Protein AF-A0A7W0JJ28-F1 (afdb_monomer)

Foldseek 3Di:
DDDPPPPPAKEWEWEEDQFWIKIWIDAPNDIDIDIDGADLVAR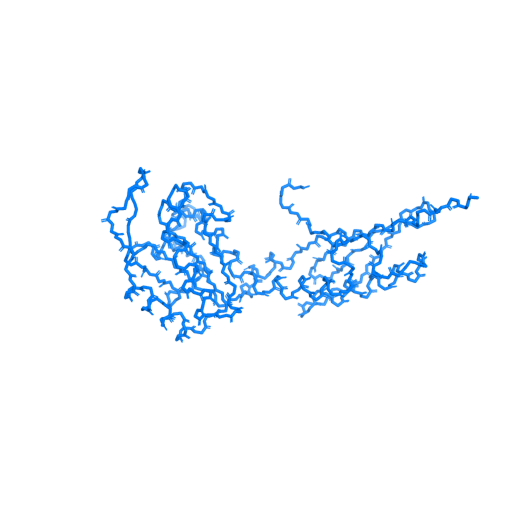LVRVLVVLVVVCVRHVHASQRHQYEYEYCNLVVCVVVLVFWQEAEEEAPPCLCLQVPPPPDFPDPPPPPGDDDDGSHDSLRGHHAHWDADLQRHTPTDRDPVSLVVVLVSCVVSVTQAYFYAYAQCLPHVPVLVVSVVSNCVSPPNHYYQYQNVQPSDNDRSVSSSRSSSCRGHVVVVVVNVVSNCVSYPVVRYHYDDPVD

Solvent-accessible surface area (backbone atoms only — not comparable to full-atom values): 13731 Å² total; per-residue (Å²): 137,82,77,81,74,73,74,79,68,44,48,34,43,35,40,35,52,84,62,40,30,41,39,38,34,65,55,95,94,36,82,46,75,54,74,42,66,36,34,87,93,46,60,46,56,40,51,53,54,50,43,48,52,51,18,67,80,65,74,45,58,48,49,61,35,33,37,41,35,43,70,42,63,65,60,50,25,59,76,69,69,63,56,44,60,25,28,39,35,18,28,52,94,44,51,54,42,72,71,57,56,86,73,79,61,97,50,88,85,49,90,82,68,74,79,80,79,57,95,53,53,77,95,34,43,37,54,40,75,42,38,50,38,94,88,44,49,75,77,36,72,70,51,69,68,56,51,53,51,50,49,51,50,47,59,76,62,67,48,51,14,32,14,40,38,52,64,50,23,52,77,40,43,64,62,62,55,50,52,49,52,54,42,51,72,76,40,74,89,47,50,77,24,50,24,55,80,75,45,56,52,90,56,59,54,66,29,40,51,54,25,43,53,46,15,21,40,42,61,61,52,50,54,46,51,49,59,45,43,72,65,30,38,74,90,27,66,44,71,71,56,97,89,112

Radius of gyration: 22.31 Å; Cα contacts (8 Å, |Δi|>4): 418; chains: 1; bounding box: 80×33×56 Å

Secondary structure (DSSP, 8-state):
--------PPEEEEEE-SSEEEEEEEETTEEEEEEEE--TT-HHHHHHHHHHHHHHHHS--GGG-EEEEEESHHHHHHHTT----EEEEEETT-TTHHHHTT---SSSS-TTPPPPPPSS-GGGEEEES-EE-TTS-EEE---HHHHHHHHHHHHHTT-SEEEEE-TTTTT--HHHHHHHHHHHHHSTT--EEEHHHH---S-HHHHHHHHHHHHHHHHHHHHHHHHHHHHS-TTSEEE--TT-

Mean predicted aligned error: 5.96 Å

pLDDT: mean 91.26, std 10.92, range [33.5, 98.81]

Nearest PDB structures (foldseek):
  5l9w-assembly2_B  TM=8.839E-01  e=1.350E-21  Aromatoleum aromaticum EbN1
  6yra-assembly1_A  TM=8.794E-01  e=7.961E-19  Pseudomonas jessenii
  5svc-assembly1_E  TM=8.667E-01  e=9.612E-18  Xanthobacter autotrophicus Py2
  5m45-assembly2_K  TM=8.358E-01  e=9.045E-18  Xanthobacter autotrophicus Py2
  5svb-assembly1_B  TM=7.431E-01  e=1.797E-14  Xanthobacter autotrophicus Py2

Sequence (244 aa):
MKSEQKQARVRVGVDTGGTFTDFVFHAGGRARLFKLASTPADASIAIIEGLRRVAVETGVRVHDLEVVHGTTVGTNALLQRRGARAALVTTRGFEDVLVIGRQARGSLYDLNWTRPAPLVADDLRFGVRERVAADGSVVEELDEEELLALVSKLKRARVESVAVSLLFSFAAPGHERRIERAIAAALPGVPLSVSHKILPEYREYERTSTVAVNAYLQPLMGAYLRRLGASVKGKSLRVMQSSG

Structure (mmCIF, N/CA/C/O backbone):
data_AF-A0A7W0JJ28-F1
#
_entry.id   AF-A0A7W0JJ28-F1
#
loop_
_atom_site.group_PDB
_atom_site.id
_atom_site.type_symbol
_atom_site.label_atom_id
_atom_site.label_alt_id
_atom_site.label_comp_id
_atom_site.label_asym_id
_atom_site.label_entity_id
_atom_site.label_seq_id
_atom_site.pdbx_PDB_ins_code
_atom_site.Cartn_x
_atom_site.Cartn_y
_atom_site.Cartn_z
_atom_site.occupancy
_atom_site.B_iso_or_equiv
_atom_site.auth_seq_id
_atom_site.auth_comp_id
_atom_site.auth_asym_id
_atom_site.auth_atom_id
_atom_site.pdbx_PDB_model_num
ATOM 1 N N . MET A 1 1 ? 52.506 1.859 -13.711 1.00 36.50 1 MET A N 1
ATOM 2 C CA . MET A 1 1 ? 51.188 2.213 -13.141 1.00 36.50 1 MET A CA 1
ATOM 3 C C . MET A 1 1 ? 50.163 2.226 -14.266 1.00 36.50 1 MET A C 1
ATOM 5 O O . MET A 1 1 ? 50.116 3.188 -15.020 1.00 36.50 1 MET A O 1
ATOM 9 N N . LYS A 1 2 ? 49.431 1.122 -14.462 1.00 33.50 2 LYS A N 1
ATOM 10 C CA . LYS A 1 2 ? 48.333 1.058 -15.436 1.00 33.50 2 LYS A CA 1
ATOM 11 C C . LYS A 1 2 ? 47.123 1.735 -14.801 1.00 33.50 2 LYS A C 1
ATOM 13 O O . LYS A 1 2 ? 46.696 1.322 -13.729 1.00 33.50 2 LYS A O 1
ATOM 18 N N . SER A 1 3 ? 46.632 2.792 -15.433 1.00 38.19 3 SER A N 1
ATOM 19 C CA . SER A 1 3 ? 45.359 3.411 -15.096 1.00 38.19 3 SER A CA 1
ATOM 20 C C . SER A 1 3 ? 44.258 2.360 -15.229 1.00 38.19 3 SER A C 1
ATOM 22 O O . SER A 1 3 ? 44.049 1.792 -16.301 1.00 38.19 3 SER A O 1
ATOM 24 N N . GLU A 1 4 ? 43.560 2.072 -14.134 1.00 39.28 4 GLU A N 1
ATOM 25 C CA . GLU A 1 4 ? 42.272 1.394 -14.201 1.00 39.28 4 GLU A CA 1
ATOM 26 C C . GLU A 1 4 ? 41.324 2.307 -14.985 1.00 39.28 4 GLU A C 1
ATOM 28 O O . GLU A 1 4 ? 40.769 3.272 -14.457 1.00 39.28 4 GLU A O 1
ATOM 33 N N . GLN A 1 5 ? 41.169 2.041 -16.283 1.00 40.22 5 GLN A N 1
ATOM 34 C CA . GLN A 1 5 ? 40.053 2.573 -17.049 1.00 40.22 5 GLN A CA 1
ATOM 35 C C . GLN A 1 5 ? 38.779 2.060 -16.382 1.00 40.22 5 GLN A C 1
ATOM 37 O O . GLN A 1 5 ? 38.386 0.906 -16.544 1.00 40.22 5 GLN A O 1
ATOM 42 N N . LYS A 1 6 ? 38.155 2.928 -15.585 1.00 45.06 6 LYS A N 1
ATOM 43 C CA . LYS A 1 6 ? 36.820 2.737 -15.028 1.00 45.06 6 LYS A CA 1
ATOM 44 C C . LYS A 1 6 ? 35.904 2.409 -16.210 1.00 45.06 6 LYS A C 1
ATOM 46 O O . LYS A 1 6 ? 35.606 3.304 -16.998 1.00 45.06 6 LYS A O 1
ATOM 51 N N . GLN A 1 7 ? 35.536 1.134 -16.388 1.00 52.72 7 GLN A N 1
ATOM 52 C CA . GLN A 1 7 ? 34.611 0.715 -17.444 1.00 52.72 7 GLN A CA 1
ATOM 53 C C . GLN A 1 7 ? 33.412 1.663 -17.416 1.00 52.72 7 GLN A C 1
ATOM 55 O O . GLN A 1 7 ? 32.774 1.828 -16.371 1.00 52.72 7 GLN A O 1
ATOM 60 N N . ALA A 1 8 ? 33.165 2.350 -18.532 1.00 58.00 8 ALA A N 1
ATOM 61 C CA . ALA A 1 8 ? 32.062 3.286 -18.637 1.00 58.00 8 ALA A CA 1
ATOM 62 C C . ALA A 1 8 ? 30.768 2.513 -18.365 1.00 58.00 8 ALA A C 1
ATOM 64 O O . ALA A 1 8 ? 30.398 1.612 -19.117 1.00 58.00 8 ALA A O 1
ATOM 65 N N . ARG A 1 9 ? 30.110 2.819 -17.245 1.00 74.00 9 ARG A N 1
ATOM 66 C CA . ARG A 1 9 ? 28.842 2.186 -16.891 1.00 74.00 9 ARG A CA 1
ATOM 67 C C . ARG A 1 9 ? 27.796 2.581 -17.924 1.00 74.00 9 ARG A C 1
ATOM 69 O O . ARG A 1 9 ? 27.490 3.763 -18.075 1.00 74.00 9 ARG A O 1
ATOM 76 N N . VAL A 1 10 ? 27.246 1.593 -18.619 1.00 88.00 10 VAL A N 1
ATOM 77 C CA . VAL A 1 10 ? 26.141 1.805 -19.554 1.00 88.00 10 VAL A CA 1
ATOM 78 C C . VAL A 1 10 ? 24.874 2.043 -18.744 1.00 88.00 10 VAL A C 1
ATOM 80 O O . VAL A 1 10 ? 24.487 1.214 -17.918 1.00 88.00 10 VAL A O 1
ATOM 83 N N . ARG A 1 11 ? 24.236 3.193 -18.977 1.00 91.56 11 ARG A N 1
ATOM 84 C CA . ARG A 1 11 ? 22.936 3.531 -18.399 1.00 91.56 11 ARG A CA 1
ATOM 85 C C . ARG A 1 11 ? 21.822 3.210 -19.387 1.00 91.56 11 ARG A C 1
ATOM 87 O O . ARG A 1 11 ? 21.915 3.571 -20.558 1.00 91.56 11 ARG A O 1
ATOM 94 N N . VAL A 1 12 ? 20.773 2.574 -18.881 1.00 94.75 12 VAL A N 1
ATOM 95 C CA . VAL A 1 12 ? 19.590 2.154 -19.626 1.00 94.75 12 VAL A CA 1
ATOM 96 C C . VAL A 1 12 ? 18.355 2.746 -18.956 1.00 94.75 12 VAL A C 1
ATOM 98 O O . VAL A 1 12 ? 18.103 2.490 -17.779 1.00 94.75 12 VAL A O 1
ATOM 101 N N . GLY A 1 13 ? 17.600 3.553 -19.692 1.00 95.56 13 GLY A N 1
ATOM 102 C CA . GLY A 1 13 ? 16.235 3.925 -19.346 1.00 95.56 13 GLY A CA 1
ATOM 103 C C . GLY A 1 13 ? 15.275 2.842 -19.830 1.00 95.56 13 GLY A C 1
ATOM 104 O O . GLY A 1 13 ? 15.395 2.388 -20.967 1.00 95.56 13 GLY A O 1
ATOM 105 N N . VAL A 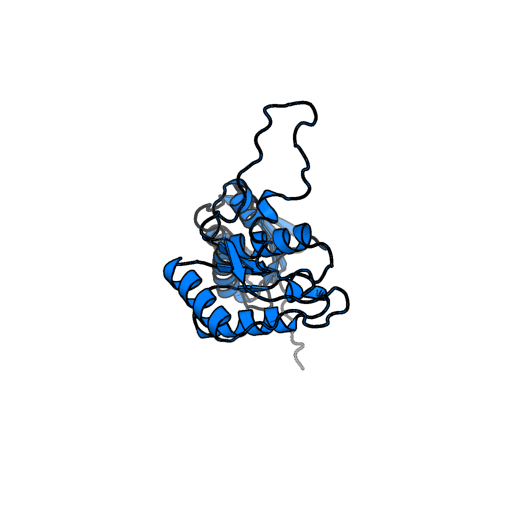1 14 ? 14.355 2.420 -18.969 1.00 95.44 14 VAL A N 1
ATOM 106 C CA . VAL A 1 14 ? 13.345 1.403 -19.271 1.00 95.44 14 VAL A CA 1
ATOM 107 C C . VAL A 1 14 ? 11.982 1.932 -18.864 1.00 95.44 14 VAL A C 1
ATOM 109 O O . VAL A 1 14 ? 11.779 2.194 -17.681 1.00 95.44 14 VAL A O 1
ATOM 112 N N . ASP A 1 15 ? 11.043 2.025 -19.797 1.00 94.88 15 ASP A N 1
ATOM 113 C CA . ASP A 1 15 ? 9.647 2.344 -19.494 1.00 94.88 15 ASP A CA 1
ATOM 114 C C . ASP A 1 15 ? 8.752 1.152 -19.827 1.00 94.88 15 ASP A C 1
ATOM 116 O O . ASP A 1 15 ? 8.844 0.572 -20.906 1.00 94.88 15 ASP A O 1
ATOM 120 N N . THR A 1 16 ? 7.927 0.722 -18.875 1.00 91.50 16 THR A N 1
ATOM 121 C CA . THR A 1 16 ? 7.015 -0.411 -19.067 1.00 91.50 16 THR A CA 1
ATOM 122 C C . THR A 1 16 ? 5.568 0.051 -19.121 1.00 91.50 16 THR A C 1
ATOM 124 O O . THR A 1 16 ? 4.958 0.395 -18.100 1.00 91.50 16 THR A O 1
ATOM 127 N N . GLY A 1 17 ? 5.016 0.004 -20.333 1.00 86.38 17 GLY A N 1
ATOM 128 C CA . GLY A 1 17 ? 3.602 0.194 -20.620 1.00 86.38 17 GLY A CA 1
ATOM 129 C C . GLY A 1 17 ? 2.789 -1.100 -20.520 1.00 86.38 17 GLY A C 1
ATOM 130 O O . GLY A 1 17 ? 3.279 -2.152 -20.110 1.00 86.38 17 GLY A O 1
ATOM 131 N N . GLY A 1 18 ? 1.517 -1.021 -20.923 1.00 82.56 18 GLY A N 1
ATOM 132 C CA . GLY A 1 18 ? 0.649 -2.198 -21.057 1.00 82.56 18 GLY A CA 1
ATOM 133 C C . GLY A 1 18 ? 0.905 -3.019 -22.328 1.00 82.56 18 GLY A C 1
ATOM 134 O O . GLY A 1 18 ? 0.679 -4.226 -22.326 1.00 82.56 18 GLY A O 1
ATOM 135 N N . THR A 1 19 ? 1.387 -2.375 -23.396 1.00 86.88 19 THR A N 1
ATOM 136 C CA . THR A 1 19 ? 1.573 -2.999 -24.720 1.00 86.88 19 THR A CA 1
ATOM 137 C C . THR A 1 19 ? 3.044 -3.225 -25.055 1.00 86.88 19 THR A C 1
ATOM 139 O O . THR A 1 19 ? 3.409 -4.298 -25.531 1.00 86.88 19 THR A O 1
ATOM 142 N N . PHE A 1 20 ? 3.887 -2.219 -24.813 1.00 93.44 20 PHE A N 1
ATOM 143 C CA . PHE A 1 20 ? 5.314 -2.261 -25.113 1.00 93.44 20 PHE A CA 1
ATOM 144 C C . PHE A 1 20 ? 6.151 -1.829 -23.912 1.00 93.44 20 PHE A C 1
ATOM 146 O O . PHE A 1 20 ? 5.731 -1.012 -23.089 1.00 93.44 20 PHE A O 1
ATOM 153 N N . THR A 1 21 ? 7.352 -2.393 -23.850 1.00 94.94 21 THR A N 1
ATOM 154 C CA . THR A 1 21 ? 8.430 -1.960 -22.974 1.00 94.94 21 THR A CA 1
ATOM 155 C C . THR A 1 21 ? 9.478 -1.256 -23.827 1.00 94.94 21 THR A C 1
ATOM 157 O O . THR A 1 21 ? 10.048 -1.850 -24.748 1.00 94.94 21 THR A O 1
ATOM 160 N N . ASP A 1 22 ? 9.703 0.016 -23.531 1.00 96.25 22 ASP A N 1
ATOM 161 C CA . ASP A 1 22 ? 10.613 0.907 -24.235 1.00 96.25 22 ASP A CA 1
ATOM 162 C C . ASP A 1 22 ? 11.986 0.918 -23.559 1.00 96.25 22 ASP A C 1
ATOM 164 O O . ASP A 1 22 ? 12.089 0.994 -22.333 1.00 96.25 22 ASP A O 1
ATOM 168 N N . PHE A 1 23 ? 13.051 0.880 -24.361 1.00 97.38 23 PHE A N 1
ATOM 169 C CA . PHE A 1 23 ? 14.433 0.936 -23.889 1.00 97.38 23 PHE A CA 1
ATOM 170 C C . PHE A 1 23 ? 15.177 2.074 -24.568 1.00 97.38 23 PHE A C 1
ATOM 172 O O . PHE A 1 23 ? 15.104 2.234 -25.788 1.00 97.38 23 PHE A O 1
ATOM 179 N N . VAL A 1 24 ? 15.961 2.813 -23.786 1.00 96.62 24 VAL A N 1
ATOM 180 C CA . VAL A 1 24 ? 16.886 3.836 -24.277 1.00 96.62 24 VAL A CA 1
ATOM 181 C C . VAL A 1 24 ? 18.238 3.694 -23.589 1.00 96.62 24 VAL A C 1
ATOM 183 O O . VAL A 1 24 ? 18.314 3.562 -22.372 1.00 96.62 24 VAL A O 1
ATOM 186 N N . PHE A 1 25 ? 19.328 3.708 -24.347 1.00 95.00 25 PHE A N 1
ATOM 187 C CA . PHE A 1 25 ? 20.685 3.611 -23.800 1.00 95.00 25 PHE A CA 1
ATOM 188 C C . PHE A 1 25 ? 21.696 4.289 -24.722 1.00 95.00 25 PHE A C 1
ATOM 190 O O . PHE A 1 25 ? 21.396 4.600 -25.872 1.00 95.00 25 PHE A O 1
ATOM 197 N N . HIS A 1 26 ? 22.901 4.543 -24.217 1.00 90.12 26 HIS A N 1
ATOM 198 C CA . HIS A 1 26 ? 23.983 5.132 -25.005 1.00 90.12 26 HIS A CA 1
ATOM 199 C C . HIS A 1 26 ? 25.002 4.060 -25.401 1.00 90.12 26 HIS A C 1
ATOM 201 O O . HIS A 1 26 ? 25.522 3.350 -24.542 1.00 90.12 26 HIS A O 1
ATOM 207 N N . ALA A 1 27 ? 25.321 3.980 -26.693 1.00 85.38 27 ALA A N 1
ATOM 208 C CA . ALA A 1 27 ? 26.350 3.095 -27.236 1.00 85.38 27 ALA A CA 1
ATOM 209 C C . ALA A 1 27 ? 27.033 3.745 -28.447 1.00 85.38 27 ALA A C 1
ATOM 211 O O . ALA A 1 27 ? 26.371 4.344 -29.296 1.00 85.38 27 ALA A O 1
ATOM 212 N N . GLY A 1 28 ? 28.366 3.654 -28.529 1.00 77.50 28 GLY A N 1
ATOM 213 C CA . GLY A 1 28 ? 29.135 4.231 -29.642 1.00 77.50 28 GLY A CA 1
ATOM 214 C C . GLY A 1 28 ? 28.950 5.748 -29.809 1.00 77.50 28 GLY A C 1
ATOM 215 O O . GLY A 1 28 ? 28.893 6.240 -30.933 1.00 77.50 28 GLY A O 1
ATOM 216 N N . GLY A 1 29 ? 28.777 6.479 -28.701 1.00 82.69 29 GLY A N 1
ATOM 217 C CA . GLY A 1 29 ? 28.579 7.934 -28.702 1.00 82.69 29 GLY A CA 1
ATOM 218 C C . GLY A 1 29 ? 27.188 8.410 -29.139 1.00 82.69 29 GLY A C 1
ATOM 219 O O . GLY A 1 29 ? 27.002 9.605 -29.340 1.00 82.69 29 GLY A O 1
ATOM 220 N N . ARG A 1 30 ? 26.207 7.509 -29.300 1.00 89.06 30 ARG A N 1
ATOM 221 C CA . ARG A 1 30 ? 24.841 7.845 -29.737 1.00 89.06 30 ARG A CA 1
ATOM 222 C C . ARG A 1 30 ? 23.797 7.194 -28.836 1.00 89.06 30 ARG A C 1
ATOM 224 O O . ARG A 1 30 ? 24.044 6.129 -28.269 1.00 89.06 30 ARG A O 1
ATOM 231 N N . ALA A 1 31 ? 22.621 7.811 -28.747 1.00 92.56 31 ALA A N 1
ATOM 232 C CA . ALA A 1 31 ? 21.456 7.172 -28.153 1.00 92.56 31 ALA A CA 1
ATOM 233 C C . ALA A 1 31 ? 20.922 6.075 -29.089 1.00 92.56 31 ALA A C 1
ATOM 235 O O . ALA A 1 31 ? 20.859 6.242 -30.311 1.00 92.56 31 ALA A O 1
ATOM 236 N N . ARG A 1 32 ? 20.548 4.943 -28.505 1.00 94.69 32 ARG A N 1
ATOM 237 C CA . ARG A 1 32 ? 19.885 3.813 -29.152 1.00 94.69 32 ARG A CA 1
ATOM 238 C C . ARG A 1 32 ? 18.543 3.599 -28.472 1.00 94.69 32 ARG A C 1
ATOM 240 O O . ARG A 1 32 ? 18.439 3.767 -27.258 1.00 94.69 32 ARG A O 1
ATOM 247 N N . LEU A 1 33 ? 17.544 3.228 -29.265 1.00 96.06 33 LEU A N 1
ATOM 248 C CA . LEU A 1 33 ? 16.197 2.939 -28.794 1.00 96.06 33 LEU A CA 1
ATOM 249 C C . LEU A 1 33 ? 15.675 1.664 -29.444 1.00 96.06 33 LEU A C 1
ATOM 251 O O . LEU A 1 33 ? 15.944 1.408 -30.619 1.00 96.06 33 LEU A O 1
ATOM 255 N N . PHE A 1 34 ? 14.918 0.882 -28.688 1.00 97.06 34 PHE A N 1
ATOM 256 C CA . PHE A 1 34 ? 14.123 -0.220 -29.218 1.00 97.06 34 PHE A CA 1
ATOM 257 C C . PHE A 1 34 ? 12.947 -0.508 -28.286 1.00 97.06 34 PHE A C 1
ATOM 259 O O . PHE A 1 34 ? 12.904 -0.035 -27.150 1.00 97.06 34 PHE A O 1
ATOM 266 N N . LYS A 1 35 ? 11.995 -1.296 -28.786 1.00 97.00 35 LYS A N 1
ATOM 267 C CA . LYS A 1 35 ? 10.816 -1.729 -28.039 1.00 97.00 35 LYS A CA 1
ATOM 268 C C . LYS A 1 35 ? 10.722 -3.245 -28.050 1.00 97.00 35 LYS A C 1
ATOM 270 O O . LYS A 1 35 ? 11.072 -3.871 -29.050 1.00 97.00 35 LYS A O 1
ATOM 275 N N . LEU A 1 36 ? 10.220 -3.808 -26.961 1.00 96.50 36 LEU A N 1
ATOM 276 C CA . LEU A 1 36 ? 9.782 -5.200 -26.877 1.00 96.50 36 LEU A CA 1
ATOM 277 C C . LEU A 1 36 ? 8.300 -5.231 -26.512 1.00 96.50 36 LEU A C 1
ATOM 279 O O . LEU A 1 36 ? 7.802 -4.302 -25.876 1.00 96.50 36 LEU A O 1
ATOM 283 N N . ALA A 1 37 ? 7.587 -6.280 -26.913 1.00 95.12 37 ALA A N 1
ATOM 284 C CA . ALA A 1 37 ? 6.222 -6.489 -26.444 1.00 95.12 37 ALA A CA 1
ATOM 285 C C . ALA A 1 37 ? 6.230 -6.682 -24.919 1.00 95.12 37 ALA A C 1
ATOM 287 O O . ALA A 1 37 ? 7.052 -7.429 -24.384 1.00 95.12 37 ALA A O 1
ATOM 288 N N . SER A 1 38 ? 5.329 -6.003 -24.210 1.00 90.75 38 SER A N 1
ATOM 289 C CA . SER A 1 38 ? 5.184 -6.193 -22.769 1.00 90.75 38 SER A CA 1
ATOM 290 C C . SER A 1 38 ? 4.637 -7.583 -22.470 1.00 90.75 38 SER A C 1
ATOM 292 O O . SER A 1 38 ? 3.910 -8.177 -23.263 1.00 90.75 38 SER A O 1
ATOM 294 N N . THR A 1 39 ? 4.960 -8.101 -21.288 1.00 88.25 39 THR A N 1
ATOM 295 C CA . THR A 1 39 ? 4.438 -9.380 -20.802 1.00 88.25 39 THR A CA 1
ATOM 296 C C . THR A 1 39 ? 3.501 -9.112 -19.620 1.00 88.25 39 THR A C 1
ATOM 298 O O . THR A 1 39 ? 3.984 -8.979 -18.498 1.00 88.25 39 THR A O 1
ATOM 301 N N . PRO A 1 40 ? 2.170 -9.001 -19.821 1.00 80.69 40 PRO A N 1
ATOM 302 C CA . PRO A 1 40 ? 1.251 -8.546 -18.770 1.00 80.69 40 PRO A CA 1
ATOM 303 C C . PRO A 1 40 ? 1.241 -9.427 -17.516 1.00 80.69 40 PRO A C 1
ATOM 305 O O . PRO A 1 40 ? 1.030 -8.926 -16.416 1.00 80.69 40 PRO A O 1
ATOM 308 N N . ALA A 1 41 ? 1.485 -10.731 -17.679 1.00 80.00 41 ALA A N 1
ATOM 309 C CA . ALA A 1 41 ? 1.585 -11.673 -16.566 1.00 80.00 41 ALA A CA 1
ATOM 310 C C . ALA A 1 41 ? 2.828 -11.426 -15.693 1.00 80.00 41 ALA A C 1
ATOM 312 O O . ALA A 1 41 ? 2.785 -11.650 -14.485 1.00 80.00 41 ALA A O 1
ATOM 313 N N . ASP A 1 42 ? 3.927 -10.953 -16.289 1.00 84.06 42 ASP A N 1
ATOM 314 C CA . ASP A 1 42 ? 5.141 -10.586 -15.568 1.00 84.06 42 ASP A CA 1
ATOM 315 C C . ASP A 1 42 ? 5.998 -9.605 -16.374 1.00 84.06 42 ASP A C 1
ATOM 317 O O . ASP A 1 42 ? 6.803 -9.989 -17.224 1.00 84.06 42 ASP A O 1
ATOM 321 N N . ALA A 1 43 ? 5.866 -8.321 -16.043 1.00 85.88 43 ALA A N 1
ATOM 322 C CA . ALA A 1 43 ? 6.613 -7.242 -16.677 1.00 85.88 43 ALA A CA 1
ATOM 323 C C . ALA A 1 43 ? 8.140 -7.425 -16.616 1.00 85.88 43 ALA A C 1
ATOM 325 O O . ALA A 1 43 ? 8.852 -6.889 -17.464 1.00 85.88 43 ALA A O 1
ATOM 326 N N . SER A 1 44 ? 8.662 -8.189 -15.648 1.00 87.75 44 SER A N 1
ATOM 327 C CA . SER A 1 44 ? 10.108 -8.391 -15.525 1.00 87.75 44 SER A CA 1
ATOM 328 C C . SER A 1 44 ? 10.708 -9.159 -16.705 1.00 87.75 44 SER A C 1
ATOM 330 O O . SER A 1 44 ? 11.873 -8.937 -17.026 1.00 87.75 44 SER A O 1
ATOM 332 N N . ILE A 1 45 ? 9.922 -9.992 -17.398 1.00 90.12 45 ILE A N 1
ATOM 333 C CA . ILE A 1 45 ? 10.390 -10.824 -18.517 1.00 90.12 45 ILE A CA 1
ATOM 334 C C . ILE A 1 45 ? 10.897 -9.949 -19.667 1.00 90.12 45 ILE A C 1
ATOM 336 O O . ILE A 1 45 ? 12.071 -10.040 -20.031 1.00 90.12 45 ILE A O 1
ATOM 340 N N . ALA A 1 46 ? 10.048 -9.047 -20.172 1.00 92.56 46 ALA A N 1
ATOM 341 C CA . ALA A 1 46 ? 10.401 -8.137 -21.262 1.00 92.56 46 ALA A CA 1
ATOM 342 C C . ALA A 1 46 ? 11.597 -7.243 -20.892 1.00 92.56 46 ALA A C 1
ATOM 344 O O . ALA A 1 46 ? 12.473 -6.987 -21.717 1.00 92.56 46 ALA A O 1
ATOM 345 N N . ILE A 1 47 ? 11.678 -6.813 -19.628 1.00 93.00 47 ILE A N 1
ATOM 346 C CA . ILE A 1 47 ? 12.789 -5.995 -19.126 1.00 93.00 47 ILE A CA 1
ATOM 347 C C . ILE A 1 47 ? 14.101 -6.773 -19.153 1.00 93.00 47 ILE A C 1
ATOM 349 O O . ILE A 1 47 ? 15.091 -6.283 -19.692 1.00 93.00 47 ILE A O 1
ATOM 353 N N . ILE A 1 48 ? 14.123 -7.988 -18.606 1.00 92.38 48 ILE A N 1
ATOM 354 C CA . ILE A 1 48 ? 15.326 -8.825 -18.556 1.00 92.38 48 ILE A CA 1
ATOM 355 C C . ILE A 1 48 ? 15.802 -9.177 -19.970 1.00 92.38 48 ILE A C 1
ATOM 357 O O . ILE A 1 48 ? 17.004 -9.138 -20.239 1.00 92.38 48 ILE A O 1
ATOM 361 N N . GLU A 1 49 ? 14.880 -9.484 -20.883 1.00 94.19 49 GLU A N 1
ATOM 362 C CA . GLU A 1 49 ? 15.194 -9.726 -22.293 1.00 94.19 49 GLU A CA 1
ATOM 363 C C . GLU A 1 49 ? 15.839 -8.500 -22.952 1.00 94.19 49 GLU A C 1
ATOM 365 O O . GLU A 1 49 ? 16.915 -8.608 -23.548 1.00 94.19 49 GLU A O 1
ATOM 370 N N . GLY A 1 50 ? 15.252 -7.314 -22.775 1.00 94.62 50 GLY A N 1
ATOM 371 C CA . GLY A 1 50 ? 15.816 -6.079 -23.314 1.00 94.62 50 GLY A CA 1
ATOM 372 C C . GLY A 1 50 ? 17.181 -5.740 -22.716 1.00 94.62 50 GLY A C 1
ATOM 373 O O . GLY A 1 50 ? 18.095 -5.364 -23.447 1.00 94.62 50 GLY A O 1
ATOM 374 N N . LEU A 1 51 ? 17.384 -5.955 -21.414 1.00 94.12 51 LEU A N 1
ATOM 375 C CA . LEU A 1 51 ? 18.692 -5.759 -20.782 1.00 94.12 51 LEU A CA 1
ATOM 376 C C . LEU A 1 51 ? 19.755 -6.729 -21.321 1.00 94.12 51 LEU A C 1
ATOM 378 O O . LEU A 1 51 ? 20.901 -6.323 -21.517 1.00 94.12 51 LEU A O 1
ATOM 382 N N . ARG A 1 52 ? 19.396 -7.988 -21.612 1.00 94.38 52 ARG A N 1
ATOM 383 C CA . ARG A 1 52 ? 20.301 -8.946 -22.277 1.00 94.38 52 ARG A CA 1
ATOM 384 C C . ARG A 1 52 ? 20.683 -8.479 -23.676 1.00 94.38 52 ARG A C 1
ATOM 386 O O . ARG A 1 52 ? 21.853 -8.561 -24.038 1.00 94.38 52 ARG A O 1
ATOM 393 N N . ARG A 1 53 ? 19.730 -7.939 -24.437 1.00 94.81 53 ARG A N 1
ATOM 394 C CA . ARG A 1 53 ? 20.010 -7.345 -25.748 1.00 94.81 53 ARG A CA 1
ATOM 395 C C . ARG A 1 53 ? 20.984 -6.169 -25.641 1.00 94.81 53 ARG A C 1
ATOM 397 O O . ARG A 1 53 ? 21.976 -6.145 -26.362 1.00 94.81 53 ARG A O 1
ATOM 404 N N . VAL A 1 54 ? 20.764 -5.245 -24.701 1.00 93.81 54 VAL A N 1
ATOM 405 C CA . VAL A 1 54 ? 21.692 -4.123 -24.459 1.00 93.81 54 VAL A CA 1
ATOM 406 C C . VAL A 1 54 ? 23.088 -4.622 -24.079 1.00 93.81 54 VAL A C 1
ATOM 408 O O . VAL A 1 54 ? 24.087 -4.087 -24.559 1.00 93.81 54 VAL A O 1
ATOM 411 N N . ALA A 1 55 ? 23.178 -5.657 -23.242 1.00 92.12 55 ALA A N 1
ATOM 412 C CA . ALA A 1 55 ? 24.448 -6.262 -22.851 1.00 92.12 55 ALA A CA 1
ATOM 413 C C . ALA A 1 55 ? 25.228 -6.815 -24.057 1.00 92.12 55 ALA A C 1
ATOM 415 O O . ALA A 1 55 ? 26.424 -6.558 -24.186 1.00 92.12 55 ALA A O 1
ATOM 416 N N . VAL A 1 56 ? 24.546 -7.506 -24.977 1.00 92.06 56 VAL A N 1
ATOM 417 C CA . VAL A 1 56 ? 25.147 -8.001 -26.227 1.00 92.06 56 VAL A CA 1
ATOM 418 C C . VAL A 1 56 ? 25.625 -6.844 -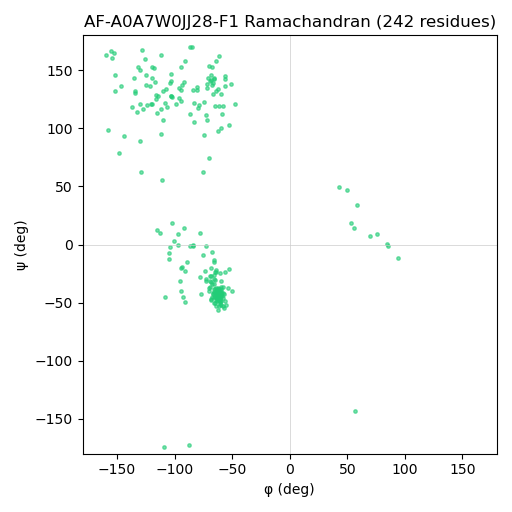27.108 1.00 92.06 56 VAL A C 1
ATOM 420 O O . VAL A 1 56 ? 26.753 -6.873 -27.589 1.00 92.06 56 VAL A O 1
ATOM 423 N N . GLU A 1 57 ? 24.809 -5.801 -27.282 1.00 91.00 57 GLU A N 1
ATOM 424 C CA . GLU A 1 57 ? 25.143 -4.658 -28.145 1.00 91.00 57 GLU A CA 1
ATOM 425 C C . GLU A 1 57 ? 26.292 -3.789 -27.596 1.00 91.00 57 GLU A C 1
ATOM 427 O O . GLU A 1 57 ? 26.997 -3.133 -28.361 1.00 91.00 57 GLU A O 1
ATOM 432 N N . THR A 1 58 ? 26.490 -3.767 -26.275 1.00 89.88 58 THR A N 1
ATOM 433 C CA . THR A 1 58 ? 27.498 -2.916 -25.614 1.00 89.88 58 THR A CA 1
ATOM 434 C C . THR A 1 58 ? 28.736 -3.669 -25.134 1.00 89.88 58 THR A C 1
ATOM 436 O O . THR A 1 58 ? 29.719 -3.034 -24.752 1.00 89.88 58 THR A O 1
ATOM 439 N N . GLY A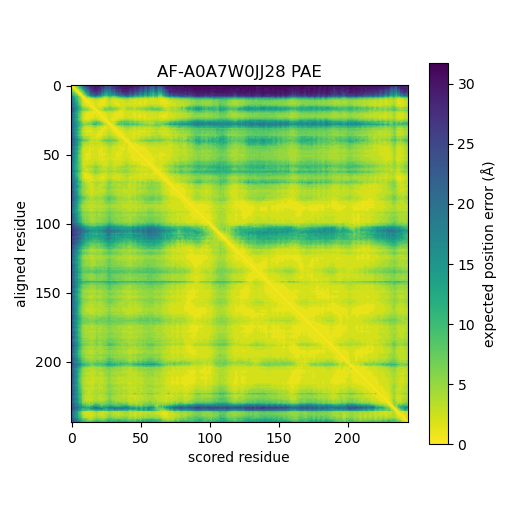 1 59 ? 28.702 -5.005 -25.119 1.00 89.06 59 GLY A N 1
ATOM 440 C CA . GLY A 1 59 ? 29.752 -5.845 -24.536 1.00 89.06 59 GLY A CA 1
ATOM 441 C C . GLY A 1 59 ? 29.837 -5.774 -23.004 1.00 89.06 59 GLY A C 1
ATOM 442 O O . GLY A 1 59 ? 30.763 -6.331 -22.413 1.00 89.06 59 GLY A O 1
ATOM 443 N N . VAL A 1 60 ? 28.893 -5.095 -22.343 1.00 88.38 60 VAL A N 1
ATOM 444 C CA . VAL A 1 60 ? 28.818 -4.977 -20.880 1.00 88.38 60 VAL A CA 1
ATOM 445 C C . VAL A 1 60 ? 27.941 -6.094 -20.328 1.00 88.38 60 VAL A C 1
ATOM 447 O O . VAL A 1 60 ? 26.898 -6.411 -20.888 1.00 88.38 60 VAL A O 1
ATOM 450 N N . ARG A 1 61 ? 28.319 -6.697 -19.197 1.00 88.00 61 ARG A N 1
ATOM 451 C CA . ARG A 1 61 ? 27.469 -7.704 -18.545 1.00 88.00 61 ARG A CA 1
ATOM 452 C C . ARG A 1 61 ? 26.182 -7.057 -18.039 1.00 88.00 61 ARG A C 1
ATOM 454 O O . ARG A 1 61 ? 26.228 -5.971 -17.470 1.00 88.00 61 ARG A O 1
ATOM 461 N N . VAL A 1 62 ? 25.061 -7.775 -18.118 1.00 86.25 62 VAL A N 1
ATOM 462 C CA . VAL A 1 62 ? 23.754 -7.311 -17.603 1.00 86.25 62 VAL A CA 1
ATOM 463 C C . VAL A 1 62 ? 23.851 -6.796 -16.160 1.00 86.25 62 VAL A C 1
ATOM 465 O O . VAL A 1 62 ? 23.295 -5.752 -15.830 1.00 86.25 62 VAL A O 1
ATOM 468 N N . HIS A 1 63 ? 24.628 -7.478 -15.313 1.00 85.50 63 HIS A N 1
ATOM 469 C CA . HIS A 1 63 ? 24.846 -7.090 -13.918 1.00 85.50 63 HIS A CA 1
ATOM 470 C C . HIS A 1 63 ? 25.492 -5.711 -13.721 1.00 85.50 63 HIS A C 1
ATOM 472 O O . HIS A 1 63 ? 25.318 -5.121 -12.656 1.00 85.50 63 HIS A O 1
ATOM 478 N N . ASP A 1 64 ? 26.238 -5.211 -14.705 1.00 85.69 64 ASP A N 1
ATOM 479 C CA . ASP A 1 64 ? 26.977 -3.949 -14.620 1.00 85.69 64 ASP A CA 1
ATOM 480 C C . ASP A 1 64 ? 26.217 -2.768 -15.257 1.00 85.69 64 ASP A C 1
ATOM 482 O O . ASP A 1 64 ? 26.695 -1.631 -15.211 1.00 85.69 64 ASP A O 1
ATOM 486 N N . LEU A 1 65 ? 25.022 -3.014 -15.811 1.00 89.25 65 LEU A N 1
ATOM 487 C CA . LEU A 1 65 ? 24.139 -1.978 -16.348 1.00 89.25 65 LEU A CA 1
ATOM 488 C C . LEU A 1 65 ? 23.517 -1.147 -15.220 1.00 89.25 65 LEU A C 1
ATOM 490 O O . LEU A 1 65 ? 22.992 -1.691 -14.245 1.00 89.25 65 LEU A O 1
ATOM 494 N N . GLU A 1 66 ? 23.516 0.178 -15.381 1.00 91.12 66 GLU A N 1
ATOM 495 C CA . GLU A 1 66 ? 22.705 1.085 -14.567 1.00 91.12 66 GLU A CA 1
ATOM 496 C C . GLU A 1 66 ? 21.314 1.233 -15.181 1.00 91.12 66 GLU A C 1
ATOM 498 O O . GLU A 1 66 ? 21.159 1.850 -16.229 1.00 91.12 66 GLU A O 1
ATOM 503 N N . VAL A 1 67 ? 20.290 0.729 -14.509 1.00 92.44 67 VAL A N 1
ATOM 504 C CA . VAL A 1 67 ? 18.903 0.754 -14.969 1.00 92.44 67 VAL A CA 1
ATOM 505 C C . VAL A 1 67 ? 18.133 1.858 -14.250 1.00 92.44 67 VAL A C 1
ATOM 507 O O . VAL A 1 67 ? 18.120 1.926 -13.020 1.00 92.44 67 VAL A O 1
ATOM 510 N N . VAL A 1 68 ? 17.483 2.728 -15.020 1.00 93.50 68 VAL A N 1
ATOM 511 C CA . VAL A 1 68 ? 16.484 3.690 -14.541 1.00 93.50 68 VAL A CA 1
ATOM 512 C C . VAL A 1 68 ? 15.143 3.265 -15.110 1.00 93.50 68 VAL A C 1
ATOM 514 O O . VAL A 1 68 ? 14.975 3.221 -16.324 1.00 93.50 68 VAL A O 1
ATOM 517 N N . HIS A 1 69 ? 14.213 2.909 -14.237 1.00 92.38 69 HIS A N 1
ATOM 518 C CA . HIS A 1 69 ? 12.996 2.219 -14.616 1.00 92.38 69 HIS A CA 1
ATOM 519 C C . HIS A 1 69 ? 11.739 3.021 -14.253 1.00 92.38 69 HIS A C 1
ATOM 521 O O . HIS A 1 69 ? 11.506 3.320 -13.082 1.00 92.38 69 HIS A O 1
ATOM 527 N N . GLY A 1 70 ? 10.930 3.343 -15.259 1.00 92.44 70 GLY A N 1
ATOM 528 C CA . GLY A 1 70 ? 9.557 3.825 -15.132 1.00 92.44 70 GLY A CA 1
ATOM 529 C C . GLY A 1 70 ? 8.564 2.708 -15.453 1.00 92.44 70 GLY A C 1
ATOM 530 O O . GLY A 1 70 ? 8.846 1.818 -16.257 1.00 92.44 70 GLY A O 1
ATOM 531 N N . THR A 1 71 ? 7.411 2.701 -14.788 1.00 90.56 71 THR A N 1
ATOM 532 C CA . THR A 1 71 ? 6.400 1.666 -15.019 1.00 90.56 71 THR A CA 1
ATOM 533 C C . THR A 1 71 ? 4.991 2.143 -14.750 1.00 90.56 71 THR A C 1
ATOM 535 O O . THR A 1 71 ? 4.732 2.893 -13.811 1.00 90.56 71 THR A O 1
ATOM 538 N N . THR A 1 72 ? 4.067 1.616 -15.545 1.00 90.00 72 THR A N 1
ATOM 539 C CA . THR A 1 72 ? 2.621 1.767 -15.358 1.00 90.00 72 THR A CA 1
ATOM 540 C C . THR A 1 72 ? 1.973 0.540 -14.714 1.00 90.00 72 THR A C 1
ATOM 542 O O . THR A 1 72 ? 0.759 0.524 -14.523 1.00 90.00 72 THR A O 1
ATOM 545 N N . VAL A 1 73 ? 2.745 -0.492 -14.341 1.00 88.69 73 VAL A N 1
ATOM 546 C CA . VAL A 1 73 ? 2.199 -1.752 -13.798 1.00 88.69 73 VAL A CA 1
ATOM 547 C C . VAL A 1 73 ? 1.383 -1.505 -12.525 1.00 88.69 73 VAL A C 1
ATOM 549 O O . VAL A 1 73 ? 0.279 -2.032 -12.406 1.00 88.69 73 VAL A O 1
ATOM 552 N N . GLY A 1 74 ? 1.875 -0.669 -11.602 1.00 90.50 74 GLY A N 1
ATOM 553 C CA . GLY A 1 74 ? 1.146 -0.318 -10.376 1.00 90.50 74 GLY A CA 1
ATOM 554 C C . GLY A 1 74 ? -0.173 0.408 -10.660 1.00 90.50 74 GLY A C 1
ATOM 555 O O . GLY A 1 74 ? -1.221 0.014 -10.150 1.00 90.50 74 GLY A O 1
ATOM 556 N N . THR A 1 75 ? -0.144 1.416 -11.535 1.00 90.75 75 THR A N 1
ATOM 557 C CA . THR A 1 75 ? -1.336 2.180 -11.938 1.00 90.75 75 THR A CA 1
ATOM 558 C C . THR A 1 75 ? -2.370 1.292 -12.629 1.00 90.75 75 THR A C 1
ATOM 560 O O . THR A 1 75 ? -3.550 1.337 -12.288 1.00 90.75 75 THR A O 1
ATOM 563 N N . ASN A 1 76 ? -1.940 0.427 -13.550 1.00 90.31 76 ASN A N 1
ATOM 564 C CA . ASN A 1 76 ? -2.832 -0.497 -14.247 1.00 90.31 76 ASN A CA 1
ATOM 565 C C . ASN A 1 76 ? -3.439 -1.532 -13.294 1.00 90.31 76 ASN A C 1
ATOM 567 O O . ASN A 1 76 ? -4.635 -1.804 -13.380 1.00 90.31 76 ASN A O 1
ATOM 571 N N . ALA A 1 77 ? -2.655 -2.068 -12.355 1.00 90.94 77 ALA A N 1
ATOM 572 C CA . ALA A 1 77 ? -3.161 -2.981 -11.333 1.00 90.94 77 ALA A CA 1
ATOM 573 C C . ALA A 1 77 ? -4.227 -2.317 -10.449 1.00 90.94 77 ALA A C 1
ATOM 575 O O . ALA A 1 77 ? -5.231 -2.948 -10.114 1.00 90.94 77 ALA A O 1
ATOM 576 N N . LEU A 1 78 ? -4.052 -1.034 -10.122 1.00 93.12 78 LEU A N 1
ATOM 577 C CA . LEU A 1 78 ? -5.042 -0.262 -9.377 1.00 93.12 78 LEU A CA 1
ATOM 578 C C . LEU A 1 78 ? -6.336 -0.068 -10.184 1.00 93.12 78 LEU A C 1
ATOM 580 O O . LEU A 1 78 ? -7.415 -0.388 -9.689 1.00 93.12 78 LEU A O 1
ATOM 584 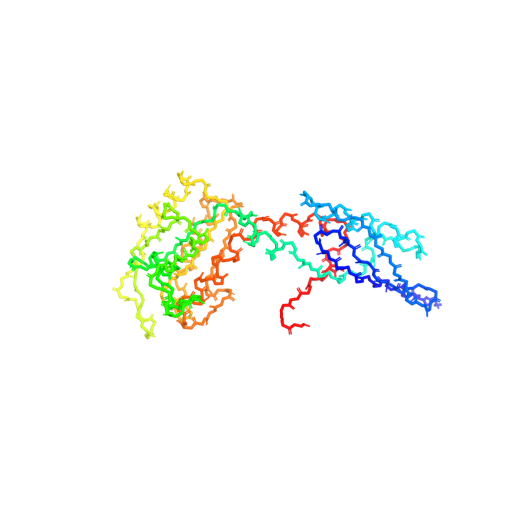N N . LEU A 1 79 ? -6.227 0.384 -11.439 1.00 92.25 79 LEU A N 1
ATOM 585 C CA . LEU A 1 79 ? -7.373 0.607 -12.333 1.00 92.25 79 LEU A CA 1
ATOM 586 C C . LEU A 1 79 ? -8.159 -0.682 -12.613 1.00 92.25 79 LEU A C 1
ATOM 588 O O . LEU A 1 79 ? -9.386 -0.672 -12.625 1.00 92.25 79 LEU A O 1
ATOM 592 N N . GLN A 1 80 ? -7.458 -1.802 -12.798 1.00 92.19 80 GLN A N 1
ATOM 593 C CA . GLN A 1 80 ? -8.055 -3.115 -13.062 1.00 92.19 80 GLN A CA 1
ATOM 594 C C . GLN A 1 80 ? -8.492 -3.854 -11.792 1.00 92.19 80 GLN A C 1
ATOM 596 O O . GLN A 1 80 ? -8.992 -4.973 -11.888 1.00 92.19 80 GLN A O 1
ATOM 601 N N . ARG A 1 81 ? -8.271 -3.268 -10.608 1.00 93.81 81 ARG A N 1
ATOM 602 C CA . ARG A 1 81 ? -8.489 -3.909 -9.303 1.00 93.81 81 ARG A CA 1
ATOM 603 C C . ARG A 1 81 ? -7.838 -5.296 -9.195 1.00 93.81 81 ARG A C 1
ATOM 605 O O . ARG A 1 81 ? -8.439 -6.246 -8.711 1.00 93.81 81 ARG A O 1
ATOM 612 N N . ARG A 1 82 ? -6.574 -5.391 -9.607 1.00 92.31 82 ARG A N 1
ATOM 613 C CA . ARG A 1 82 ? -5.728 -6.592 -9.518 1.00 92.31 82 ARG A CA 1
ATOM 614 C C . ARG A 1 82 ? -4.609 -6.405 -8.495 1.00 92.31 82 ARG A C 1
ATOM 616 O O . ARG A 1 82 ? -3.430 -6.491 -8.831 1.00 92.31 82 ARG A O 1
ATOM 623 N N . GLY A 1 83 ? -4.981 -6.070 -7.266 1.00 94.12 83 GLY A N 1
ATOM 624 C CA . GLY A 1 83 ? -4.046 -5.972 -6.150 1.00 94.12 83 GLY A CA 1
ATOM 625 C C . GLY A 1 83 ? -4.240 -7.095 -5.148 1.00 94.12 83 GLY A C 1
ATOM 626 O O . GLY A 1 83 ? -5.011 -8.028 -5.364 1.00 94.12 83 GLY A O 1
ATOM 627 N N . ALA A 1 84 ? -3.504 -6.979 -4.055 1.00 96.56 84 ALA A N 1
ATOM 628 C CA . ALA A 1 84 ? -3.542 -7.917 -2.958 1.00 96.56 84 ALA A CA 1
ATOM 629 C C . ALA A 1 84 ? -4.865 -7.836 -2.192 1.00 96.56 84 ALA A C 1
ATOM 631 O O . ALA A 1 84 ? -5.486 -6.775 -2.086 1.00 96.56 84 ALA A O 1
ATOM 632 N N . ARG A 1 85 ? -5.237 -8.942 -1.553 1.00 97.56 85 ARG A N 1
ATOM 633 C CA . ARG A 1 85 ? -6.256 -8.986 -0.507 1.00 97.56 85 ARG A CA 1
ATOM 634 C C . ARG A 1 85 ? -5.736 -8.290 0.755 1.00 97.56 85 ARG A C 1
ATOM 636 O O . ARG A 1 85 ? -5.332 -8.930 1.728 1.00 97.56 85 ARG A O 1
ATOM 643 N N . ALA A 1 86 ? -5.695 -6.965 0.686 1.00 98.19 86 ALA A N 1
ATOM 644 C CA . ALA A 1 86 ? -5.177 -6.089 1.721 1.00 98.19 86 ALA A CA 1
ATOM 645 C C . ALA A 1 86 ? -6.216 -5.871 2.825 1.00 98.19 86 ALA A C 1
ATOM 647 O O . ALA A 1 86 ? -7.379 -5.600 2.531 1.00 98.19 86 ALA A O 1
ATOM 648 N N . ALA A 1 87 ? -5.783 -5.940 4.081 1.00 98.69 87 ALA A N 1
ATOM 649 C CA . ALA A 1 87 ? -6.574 -5.487 5.220 1.00 98.69 87 ALA A CA 1
ATOM 650 C C . ALA A 1 87 ? -6.237 -4.050 5.611 1.00 98.69 87 ALA A C 1
ATOM 652 O O . ALA A 1 87 ? -5.111 -3.594 5.415 1.00 98.69 87 ALA A O 1
ATOM 653 N N . LEU A 1 88 ? -7.205 -3.364 6.212 1.00 98.81 88 LEU A N 1
ATOM 654 C CA . LEU A 1 88 ? -7.039 -2.045 6.805 1.00 98.81 88 LEU A CA 1
ATOM 655 C C . LEU A 1 88 ? -7.288 -2.127 8.311 1.00 98.81 88 LEU A C 1
ATOM 657 O O . LEU A 1 88 ? -8.351 -2.560 8.738 1.00 98.81 88 LEU A O 1
ATOM 661 N N . VAL A 1 89 ? -6.319 -1.677 9.099 1.00 98.81 89 VAL A N 1
ATOM 662 C CA . VAL A 1 89 ? -6.413 -1.542 10.552 1.00 98.81 89 VAL A CA 1
ATOM 663 C C . VAL A 1 89 ? -6.481 -0.061 10.900 1.00 98.81 89 VAL A C 1
ATOM 665 O O . VAL A 1 89 ? -5.567 0.695 10.558 1.00 98.81 89 VAL A O 1
ATOM 668 N N . THR A 1 90 ? -7.547 0.348 11.577 1.00 98.69 90 THR A N 1
ATOM 669 C CA . THR A 1 90 ? -7.775 1.731 12.015 1.00 98.69 90 THR A CA 1
ATOM 670 C C . THR A 1 90 ? -8.099 1.778 13.496 1.00 98.69 90 THR A C 1
ATOM 672 O O . THR A 1 90 ? -8.465 0.768 14.090 1.00 98.69 90 THR A O 1
ATOM 675 N N . THR A 1 91 ? -8.074 2.978 14.066 1.00 98.56 91 THR A N 1
ATOM 676 C CA . THR A 1 91 ? -8.782 3.258 15.317 1.00 98.56 91 THR A CA 1
ATOM 677 C C . THR A 1 91 ? -10.239 2.798 15.195 1.00 98.56 91 THR A C 1
ATOM 679 O O . THR A 1 91 ? -10.867 3.000 14.148 1.00 98.56 91 THR A O 1
ATOM 682 N N . ARG A 1 92 ? -10.791 2.164 16.231 1.00 98.44 92 ARG A N 1
ATOM 683 C CA . ARG A 1 92 ? -12.195 1.728 16.251 1.00 98.44 92 ARG A CA 1
ATOM 684 C C . ARG A 1 92 ? -13.141 2.904 15.995 1.00 98.44 92 ARG A C 1
ATOM 686 O O . ARG A 1 92 ? -12.965 3.990 16.547 1.00 98.44 92 ARG A O 1
ATOM 693 N N . GLY A 1 93 ? -14.148 2.680 15.155 1.00 97.81 93 GLY A N 1
ATOM 694 C CA . GLY A 1 93 ? -15.069 3.707 14.661 1.00 97.81 93 GLY A CA 1
ATOM 695 C C . GLY A 1 93 ? -14.575 4.468 13.422 1.00 97.81 93 GLY A C 1
ATOM 696 O O . GLY A 1 93 ? -15.289 5.340 12.933 1.00 97.81 93 GLY A O 1
ATOM 697 N N . PHE A 1 94 ? -13.369 4.174 12.920 1.00 97.69 94 PHE A N 1
ATOM 698 C CA . PHE A 1 94 ? -12.784 4.779 11.713 1.00 97.69 94 PHE A CA 1
ATOM 699 C C . PHE A 1 94 ? -12.563 3.767 10.577 1.00 97.69 94 PHE A C 1
ATOM 701 O O . PHE A 1 94 ? -11.921 4.089 9.577 1.00 97.69 94 PHE A O 1
ATOM 708 N N . GLU A 1 95 ? -13.127 2.565 10.692 1.00 98.06 95 GLU A N 1
ATOM 709 C CA . GLU A 1 95 ? -12.987 1.468 9.730 1.00 98.06 95 GLU A CA 1
ATOM 710 C C . GLU A 1 95 ? -13.461 1.894 8.334 1.00 98.06 95 GLU A C 1
ATOM 712 O O . GLU A 1 95 ? -12.839 1.571 7.321 1.00 98.06 95 GLU A O 1
ATOM 717 N N . ASP A 1 96 ? -14.511 2.715 8.287 1.00 96.69 96 ASP A N 1
ATOM 718 C CA . ASP A 1 96 ? -15.154 3.179 7.059 1.00 96.69 96 ASP A CA 1
ATOM 719 C C . ASP A 1 96 ? -14.607 4.501 6.519 1.00 96.69 96 ASP A C 1
ATOM 721 O O . ASP A 1 96 ? -15.196 5.092 5.611 1.00 96.69 96 ASP A O 1
ATOM 725 N N . VAL A 1 97 ? -13.446 4.966 6.993 1.00 95.88 97 VAL A N 1
ATOM 726 C CA . VAL A 1 97 ? -12.836 6.223 6.522 1.00 95.88 97 VAL A CA 1
ATOM 727 C C . VAL A 1 97 ? -12.678 6.266 4.994 1.00 95.88 97 VAL A C 1
ATOM 729 O O . VAL A 1 97 ? -12.931 7.298 4.370 1.00 95.88 97 VAL A O 1
ATOM 732 N N . LEU A 1 98 ? -12.343 5.136 4.358 1.00 94.50 98 LEU A N 1
ATOM 733 C CA . LEU A 1 98 ? -12.236 5.034 2.896 1.00 94.50 98 LEU A CA 1
ATOM 734 C C . LEU A 1 98 ? -13.600 5.040 2.191 1.00 94.50 98 LEU A C 1
ATOM 736 O O . LEU A 1 98 ? -13.703 5.496 1.052 1.00 94.50 98 LEU A O 1
ATOM 740 N N . VAL A 1 99 ? -14.643 4.538 2.856 1.00 93.56 99 VAL A N 1
ATOM 741 C CA . VAL A 1 99 ? -16.014 4.497 2.326 1.00 93.56 99 VAL A CA 1
ATOM 742 C C . VAL A 1 99 ? -16.662 5.864 2.410 1.00 93.56 99 VAL A C 1
ATOM 744 O O . VAL A 1 99 ? -17.289 6.297 1.449 1.00 93.56 99 VAL A O 1
ATOM 747 N N . ILE A 1 100 ? -16.483 6.565 3.529 1.00 93.12 100 ILE A N 1
ATOM 748 C CA . ILE A 1 100 ? -17.000 7.917 3.751 1.00 93.12 100 ILE A CA 1
ATOM 749 C C . ILE A 1 100 ? -16.252 8.895 2.840 1.00 93.12 100 ILE A C 1
ATOM 751 O O . ILE A 1 100 ? -16.864 9.660 2.077 1.00 93.12 100 ILE A O 1
ATOM 755 N N . GLY A 1 101 ? -14.923 8.792 2.817 1.00 91.62 101 GLY A N 1
ATOM 756 C CA . GLY A 1 101 ? -14.041 9.666 2.060 1.00 91.62 101 GLY A CA 1
ATOM 757 C C . GLY A 1 101 ? -14.233 11.137 2.418 1.00 91.62 101 GLY A C 1
ATOM 758 O O . GLY A 1 101 ? -14.526 11.489 3.556 1.00 91.62 101 GLY A O 1
ATOM 759 N N . ARG A 1 102 ? -14.120 12.014 1.419 1.00 90.69 102 ARG A N 1
ATOM 760 C CA . ARG A 1 102 ? -14.420 13.453 1.559 1.00 90.69 102 ARG A CA 1
ATOM 761 C C . ARG A 1 102 ? -15.775 13.845 0.971 1.00 90.69 102 ARG A C 1
ATOM 763 O O . ARG A 1 102 ? -15.986 15.000 0.633 1.00 90.69 102 ARG A O 1
ATOM 770 N N . GLN A 1 103 ? -16.660 12.863 0.777 1.00 84.19 103 GLN A N 1
ATOM 771 C CA . GLN A 1 103 ? -17.987 13.039 0.166 1.00 84.19 103 GLN A CA 1
ATOM 772 C C . GLN A 1 103 ? -17.986 13.739 -1.210 1.00 84.19 103 GLN A C 1
ATOM 774 O O . GLN A 1 103 ? -19.031 14.179 -1.685 1.00 84.19 103 GLN A O 1
ATOM 779 N N . ALA A 1 104 ? -16.834 13.781 -1.887 1.00 80.81 104 ALA A N 1
ATOM 780 C CA . ALA A 1 104 ? -16.721 14.278 -3.248 1.00 80.81 104 ALA A CA 1
ATOM 781 C C . ALA A 1 104 ? -17.525 13.380 -4.202 1.00 80.81 104 ALA A C 1
ATOM 783 O O . ALA A 1 104 ? -17.412 12.151 -4.155 1.00 80.81 104 ALA A O 1
ATOM 784 N N . ARG A 1 105 ? -18.338 13.998 -5.063 1.00 79.69 105 ARG A N 1
ATOM 785 C CA . ARG A 1 105 ? -19.129 13.314 -6.094 1.00 79.69 105 ARG A CA 1
ATOM 786 C C . ARG A 1 105 ? -18.487 13.524 -7.456 1.00 79.69 105 ARG A C 1
ATOM 788 O O . ARG A 1 105 ? -18.063 14.632 -7.769 1.00 79.69 105 ARG A O 1
ATOM 795 N N . GLY A 1 106 ? -18.453 12.468 -8.269 1.00 80.00 106 GLY A N 1
ATOM 796 C CA . GLY A 1 106 ? -17.975 12.557 -9.654 1.00 80.00 106 GLY A CA 1
ATOM 797 C C . GLY A 1 106 ? -18.911 13.362 -10.562 1.00 80.00 106 GLY A C 1
ATOM 798 O O . GLY A 1 106 ? -18.454 13.977 -11.517 1.00 80.00 106 GLY A O 1
ATOM 799 N N . SER A 1 107 ? -20.206 13.395 -10.235 1.00 84.50 107 SER A N 1
ATOM 800 C CA . SER A 1 107 ? -21.215 14.239 -10.877 1.00 84.50 107 SER A CA 1
ATOM 801 C C . SER A 1 107 ? -22.044 14.929 -9.793 1.00 84.50 107 SER A C 1
ATOM 803 O O . SER A 1 107 ? -22.716 14.266 -9.005 1.00 84.50 107 SER A O 1
ATOM 805 N N . LEU A 1 108 ? -21.951 16.259 -9.699 1.00 83.00 108 LEU A N 1
ATOM 806 C CA . LEU A 1 108 ? -22.527 17.025 -8.584 1.00 83.00 108 LEU A CA 1
ATOM 807 C C . LEU A 1 108 ? -24.065 17.009 -8.580 1.00 83.00 108 LEU A C 1
ATOM 809 O O . LEU A 1 108 ? -24.671 16.994 -7.511 1.00 83.00 108 LEU A O 1
ATOM 813 N N . TYR A 1 109 ? -24.678 16.981 -9.767 1.00 88.06 109 TYR A N 1
ATOM 814 C CA . TYR A 1 109 ? -26.130 17.087 -9.958 1.00 88.06 109 TYR A CA 1
ATOM 815 C C . TYR A 1 109 ? -26.819 15.756 -10.276 1.00 88.06 109 TYR A C 1
ATOM 817 O O . TYR A 1 109 ? -28.040 15.713 -10.394 1.00 88.06 109 TYR A O 1
ATOM 825 N N . ASP A 1 110 ? -26.061 14.668 -10.399 1.00 88.56 110 ASP A N 1
ATOM 826 C CA . ASP A 1 110 ? -26.633 13.337 -10.562 1.00 88.56 110 ASP A CA 1
ATOM 827 C C . ASP A 1 110 ? -27.002 12.755 -9.190 1.00 88.56 110 ASP A C 1
ATOM 829 O O . ASP A 1 110 ? -26.141 12.354 -8.402 1.00 88.56 110 ASP A O 1
ATOM 833 N N . LEU A 1 111 ? -28.303 12.729 -8.894 1.00 86.06 111 LEU A N 1
ATOM 834 C CA . LEU A 1 111 ? -28.842 12.161 -7.655 1.00 86.06 111 LEU A CA 1
ATOM 835 C C . LEU A 1 111 ? -28.681 10.635 -7.583 1.00 86.06 111 LEU A C 1
ATOM 837 O O . LEU A 1 111 ? -28.702 10.086 -6.484 1.00 86.06 111 LEU A O 1
ATOM 841 N N . ASN A 1 112 ? -28.482 9.968 -8.724 1.00 89.12 112 ASN A N 1
ATOM 842 C CA . ASN A 1 112 ? -28.301 8.521 -8.822 1.00 89.12 112 ASN A CA 1
ATOM 843 C C . ASN A 1 112 ? -26.819 8.118 -8.884 1.00 89.12 112 ASN A C 1
ATOM 845 O O . ASN A 1 112 ? -26.507 6.954 -9.142 1.00 89.12 112 ASN A O 1
ATOM 849 N N . TRP A 1 113 ? -25.893 9.056 -8.652 1.00 85.62 113 TRP A N 1
ATOM 850 C CA . TRP A 1 113 ? -24.466 8.771 -8.728 1.00 85.62 113 TRP A CA 1
ATOM 851 C C . TRP A 1 113 ? -24.046 7.713 -7.701 1.00 85.62 113 TRP A C 1
ATOM 853 O O . TRP A 1 113 ? -24.128 7.914 -6.486 1.00 85.62 113 TRP A O 1
ATOM 863 N N . THR A 1 114 ? -23.517 6.596 -8.196 1.00 84.19 114 THR A N 1
ATOM 864 C CA . THR A 1 114 ? -22.959 5.525 -7.369 1.00 84.19 114 THR A CA 1
ATOM 865 C C . THR A 1 114 ? -21.450 5.673 -7.238 1.00 84.19 114 THR A C 1
ATOM 867 O O . THR A 1 114 ? -20.723 5.712 -8.235 1.00 84.19 114 THR A O 1
ATOM 870 N N . ARG A 1 115 ? -20.955 5.693 -5.999 1.00 84.69 115 ARG A N 1
ATOM 871 C CA . ARG A 1 115 ? -19.516 5.713 -5.728 1.00 84.69 115 ARG A CA 1
ATOM 872 C C . ARG A 1 115 ? -18.874 4.374 -6.124 1.00 84.69 115 ARG A C 1
ATOM 874 O O . ARG A 1 115 ? -19.448 3.325 -5.831 1.00 84.69 115 ARG A O 1
ATOM 881 N N . PRO A 1 116 ? -17.659 4.376 -6.701 1.00 86.06 116 PRO A N 1
ATOM 882 C CA . PRO A 1 116 ? -16.880 3.153 -6.848 1.00 86.06 116 PRO A CA 1
ATOM 883 C C . PRO A 1 116 ? -16.655 2.467 -5.495 1.00 86.06 116 PRO A C 1
ATOM 885 O O . PRO A 1 116 ? -16.392 3.134 -4.494 1.00 86.06 116 PRO A O 1
ATOM 888 N N . ALA A 1 117 ? -16.687 1.134 -5.471 1.00 89.38 117 ALA A N 1
ATOM 889 C CA . ALA A 1 117 ? -16.387 0.376 -4.260 1.00 89.38 117 ALA A CA 1
ATOM 890 C C . ALA A 1 117 ? -14.984 0.730 -3.711 1.00 89.38 117 ALA A C 1
ATOM 892 O O . ALA A 1 117 ? -14.062 0.963 -4.500 1.00 89.38 117 ALA A O 1
ATOM 893 N N . PRO A 1 118 ? -14.764 0.748 -2.390 1.00 91.81 118 PRO A N 1
ATOM 894 C CA . PRO A 1 118 ? -13.437 0.972 -1.810 1.00 91.81 118 PRO A CA 1
ATOM 895 C C . PRO A 1 118 ? -12.439 -0.122 -2.234 1.00 91.81 118 PRO A C 1
ATOM 897 O O . PRO A 1 118 ? -12.833 -1.191 -2.702 1.00 91.81 118 PRO A O 1
ATOM 900 N N . LEU A 1 119 ? -11.137 0.150 -2.092 1.00 92.62 119 LEU A N 1
ATOM 901 C CA . LEU A 1 119 ? -10.077 -0.828 -2.396 1.00 92.62 119 LEU A CA 1
ATOM 902 C C . LEU A 1 119 ? -10.046 -1.986 -1.395 1.00 92.62 119 LEU A C 1
ATOM 904 O O . LEU A 1 119 ? -9.781 -3.120 -1.775 1.00 92.62 119 LEU A O 1
ATOM 908 N N . VAL A 1 120 ? -10.324 -1.689 -0.126 1.00 97.12 120 VAL A N 1
ATOM 909 C CA . VAL A 1 120 ? -10.379 -2.676 0.953 1.00 97.12 120 VAL A CA 1
ATOM 910 C C . VAL A 1 120 ? -11.838 -3.043 1.192 1.00 97.12 120 VAL A C 1
ATOM 912 O O . VAL A 1 120 ? -12.660 -2.164 1.475 1.00 97.12 120 VAL A O 1
ATOM 915 N N . ALA A 1 121 ? -12.158 -4.328 1.046 1.00 95.25 121 ALA A N 1
ATOM 916 C CA . ALA A 1 121 ? -13.491 -4.871 1.289 1.00 95.25 121 ALA A CA 1
ATOM 917 C C . ALA A 1 121 ? -13.897 -4.724 2.762 1.00 95.25 121 ALA A C 1
ATOM 919 O O . ALA A 1 121 ? -13.047 -4.547 3.629 1.00 95.25 121 ALA A O 1
ATOM 920 N N . ASP A 1 122 ? -15.199 -4.754 3.024 1.00 95.88 122 ASP A N 1
ATOM 921 C CA . ASP A 1 122 ? -15.771 -4.475 4.344 1.00 95.88 122 ASP A CA 1
ATOM 922 C C . ASP A 1 122 ? -15.290 -5.450 5.428 1.00 95.88 122 ASP A C 1
ATOM 924 O O . ASP A 1 122 ? -14.822 -5.047 6.488 1.00 95.88 122 ASP A O 1
ATOM 928 N N . ASP A 1 123 ? -15.258 -6.738 5.090 1.00 97.19 123 ASP A N 1
ATOM 929 C CA . ASP A 1 123 ? -14.784 -7.837 5.936 1.00 97.19 123 ASP A CA 1
ATOM 930 C C . ASP A 1 123 ? -13.270 -7.807 6.216 1.00 97.19 123 ASP A C 1
ATOM 932 O O . ASP A 1 123 ? -12.760 -8.615 6.997 1.00 97.19 123 ASP A O 1
ATOM 936 N N . LEU A 1 124 ? -12.544 -6.887 5.576 1.00 98.44 124 LEU A N 1
ATOM 937 C CA . LEU A 1 124 ? -11.102 -6.694 5.710 1.00 98.44 124 LEU A CA 1
ATOM 938 C C . LEU A 1 124 ? -10.738 -5.365 6.383 1.00 98.44 124 LEU A C 1
ATOM 940 O O . LEU A 1 124 ? -9.559 -4.996 6.400 1.00 98.44 124 LEU A O 1
ATOM 944 N N . ARG A 1 125 ? -11.716 -4.645 6.944 1.00 98.38 125 ARG A N 1
ATOM 945 C CA . ARG A 1 125 ? -11.482 -3.449 7.761 1.00 98.38 125 ARG A CA 1
ATOM 946 C C . ARG A 1 125 ? -11.651 -3.803 9.231 1.00 98.38 125 ARG A C 1
ATOM 948 O O . ARG A 1 125 ? -12.649 -4.385 9.640 1.00 98.38 125 ARG A O 1
ATOM 955 N N . PHE A 1 126 ? -10.650 -3.469 10.030 1.00 98.56 126 PHE A N 1
ATOM 956 C CA . PHE A 1 126 ? -10.579 -3.842 11.433 1.00 98.56 126 PHE A CA 1
ATOM 957 C C . PHE A 1 126 ? -10.324 -2.604 12.281 1.00 98.56 126 PHE A C 1
ATOM 959 O O . PHE A 1 126 ? -9.265 -1.985 12.184 1.00 98.56 126 PHE A O 1
ATOM 966 N N . GLY A 1 127 ? -11.279 -2.281 13.146 1.00 98.38 127 GLY A N 1
ATOM 967 C CA . GLY A 1 127 ? -11.074 -1.328 14.223 1.00 98.38 127 GLY A CA 1
ATOM 968 C C . GLY A 1 127 ? -10.368 -1.984 15.392 1.00 98.38 127 GLY A C 1
ATOM 969 O O . GLY A 1 127 ? -10.772 -3.067 15.826 1.00 98.38 127 GLY A O 1
ATOM 970 N N . VAL A 1 128 ? -9.345 -1.315 15.901 1.00 98.50 128 VAL A N 1
ATOM 971 C CA . VAL A 1 128 ? -8.703 -1.641 17.173 1.00 98.50 128 VAL A CA 1
ATOM 972 C C . VAL A 1 128 ? -9.141 -0.661 18.253 1.00 98.50 128 VAL A C 1
ATOM 974 O O . VAL A 1 128 ? -9.363 0.523 17.999 1.00 98.50 128 VAL A O 1
ATOM 977 N N . ARG A 1 129 ? -9.354 -1.177 19.463 1.00 98.38 129 ARG A N 1
ATOM 978 C CA . ARG A 1 129 ? -9.604 -0.350 20.648 1.00 98.38 129 ARG A CA 1
ATOM 979 C C . ARG A 1 129 ? -8.307 0.301 21.104 1.00 98.38 129 ARG A C 1
ATOM 981 O O . ARG A 1 129 ? -7.513 -0.289 21.827 1.00 98.38 129 ARG A O 1
ATOM 988 N N . GLU A 1 130 ? -8.096 1.517 20.634 1.00 98.31 130 GLU A N 1
ATOM 989 C CA . GLU A 1 130 ? -7.087 2.432 21.136 1.00 98.31 130 GLU A CA 1
ATOM 990 C C . GLU A 1 130 ? -7.521 3.869 20.850 1.00 98.31 130 GLU A C 1
ATOM 992 O O . GLU A 1 130 ? -8.324 4.128 19.951 1.00 98.31 130 GLU A O 1
ATOM 997 N N . ARG A 1 131 ? -6.958 4.842 21.565 1.00 98.25 131 ARG A N 1
ATOM 998 C CA . ARG A 1 131 ? -7.186 6.250 21.258 1.00 98.25 131 ARG A CA 1
ATOM 999 C C . ARG A 1 131 ? -6.015 7.112 21.685 1.00 98.25 131 ARG A C 1
ATOM 1001 O O . ARG A 1 131 ? -5.560 7.062 22.823 1.00 98.25 131 ARG A O 1
ATOM 1008 N N . VAL A 1 132 ? -5.591 7.968 20.768 1.00 97.94 132 VAL A N 1
ATOM 1009 C CA . VAL A 1 132 ? -4.620 9.037 21.000 1.00 97.94 132 VAL A CA 1
ATOM 1010 C C . VAL A 1 132 ? -5.318 10.372 20.740 1.00 97.94 132 VAL A C 1
ATOM 1012 O O . VAL A 1 132 ? -6.142 10.474 19.827 1.00 97.94 132 VAL A O 1
ATOM 1015 N N . ALA A 1 133 ? -5.045 11.375 21.567 1.00 96.75 133 ALA A N 1
ATOM 1016 C CA . ALA A 1 133 ? -5.553 12.732 21.406 1.00 96.75 133 ALA A CA 1
ATOM 1017 C C . ALA A 1 133 ? -4.677 13.566 20.455 1.00 96.75 133 ALA A C 1
ATOM 1019 O O . ALA A 1 133 ? -3.576 13.177 20.069 1.00 96.75 133 ALA A O 1
ATOM 1020 N N . ALA A 1 134 ? -5.169 14.746 20.074 1.00 95.19 134 ALA A N 1
ATOM 1021 C CA . ALA A 1 134 ? -4.468 15.634 19.145 1.00 95.19 134 ALA A CA 1
ATOM 1022 C C . ALA A 1 134 ? -3.128 16.170 19.682 1.00 95.19 134 ALA A C 1
ATOM 1024 O O . ALA A 1 134 ? -2.255 16.516 18.891 1.00 95.19 134 ALA A O 1
ATOM 1025 N N . ASP A 1 135 ? -2.960 16.217 21.005 1.00 95.44 135 ASP A N 1
ATOM 1026 C CA . ASP A 1 135 ? -1.713 16.589 21.682 1.00 95.44 135 ASP A CA 1
ATOM 1027 C C . ASP A 1 135 ? -0.726 15.413 21.825 1.00 95.44 135 ASP A C 1
ATOM 1029 O O . ASP A 1 135 ? 0.372 15.583 22.352 1.00 95.44 135 ASP A O 1
ATOM 1033 N N . GLY A 1 136 ? -1.100 14.222 21.346 1.00 94.88 136 GLY A N 1
ATOM 1034 C CA . GLY A 1 136 ? -0.304 13.002 21.441 1.00 94.88 136 GLY A CA 1
ATOM 1035 C C . GLY A 1 136 ? -0.466 12.235 22.755 1.00 94.88 136 GLY A C 1
ATOM 1036 O O . GLY A 1 136 ? 0.154 11.181 22.901 1.00 94.88 136 GLY A O 1
ATOM 1037 N N . SER A 1 137 ? -1.294 12.708 23.693 1.00 97.62 137 SER A N 1
ATOM 1038 C CA . SER A 1 137 ? -1.609 11.958 24.911 1.00 97.62 137 SER A CA 1
ATOM 1039 C C . SER A 1 137 ? -2.449 10.715 24.595 1.00 97.62 137 SER A C 1
ATOM 1041 O O . SER A 1 137 ? -3.267 10.701 23.669 1.00 97.62 137 SER A O 1
ATOM 1043 N N . VAL A 1 138 ? -2.231 9.637 25.349 1.00 98.00 138 VAL A N 1
ATOM 1044 C CA . VAL A 1 138 ? -3.016 8.406 25.204 1.00 98.00 138 VAL A CA 1
ATOM 1045 C C . VAL A 1 138 ? -4.310 8.544 26.001 1.00 98.00 138 VAL A C 1
ATOM 1047 O O . VAL A 1 138 ? -4.280 8.774 27.206 1.00 98.00 138 VAL A O 1
ATOM 1050 N N . VAL A 1 139 ? -5.442 8.406 25.311 1.00 98.19 139 VAL A N 1
ATOM 1051 C CA . VAL A 1 139 ? -6.795 8.449 25.891 1.00 98.19 139 VAL A CA 1
ATOM 1052 C C . VAL A 1 139 ? -7.290 7.039 26.208 1.00 98.19 139 VAL A C 1
ATOM 1054 O O . VAL A 1 139 ? -7.912 6.819 27.241 1.00 98.19 139 VAL A O 1
ATOM 1057 N N . GLU A 1 140 ? -6.999 6.085 25.326 1.00 98.25 140 GLU A N 1
ATOM 1058 C CA . GLU A 1 140 ? -7.300 4.666 25.508 1.00 98.25 140 GLU A CA 1
ATOM 1059 C C . GLU A 1 140 ? -6.074 3.872 25.059 1.00 98.25 140 GLU A C 1
ATOM 1061 O O . GLU A 1 140 ? -5.636 3.979 23.909 1.00 98.25 140 GLU A O 1
ATOM 1066 N N . GLU A 1 141 ? -5.478 3.131 25.990 1.00 97.81 141 GLU A N 1
ATOM 1067 C CA . GLU A 1 141 ? -4.275 2.345 25.732 1.00 97.81 141 GLU A CA 1
ATOM 1068 C C . GLU A 1 141 ? -4.604 1.169 24.811 1.00 97.81 141 GLU A C 1
ATOM 1070 O O . GLU A 1 141 ? -5.630 0.511 24.965 1.00 97.81 141 GLU A O 1
ATOM 1075 N N . LEU A 1 142 ? -3.705 0.868 23.875 1.00 97.81 142 LEU A N 1
ATOM 1076 C CA . LEU A 1 142 ? -3.776 -0.381 23.126 1.00 97.81 142 LEU A CA 1
ATOM 1077 C C . LEU A 1 142 ? -3.355 -1.532 24.049 1.00 97.81 142 LEU A C 1
ATOM 1079 O O . LEU A 1 142 ? -2.183 -1.620 24.411 1.00 97.81 142 LEU A O 1
ATOM 1083 N N . ASP A 1 143 ? -4.252 -2.424 24.443 1.00 94.75 143 ASP A N 1
ATOM 1084 C CA . ASP A 1 143 ? -3.881 -3.565 25.288 1.00 94.75 143 ASP A CA 1
ATOM 1085 C C . ASP A 1 143 ? -3.397 -4.789 24.477 1.00 94.75 143 ASP A C 1
ATOM 1087 O O . ASP A 1 143 ? -3.424 -4.824 23.242 1.00 94.75 143 ASP A O 1
ATOM 1091 N N . GLU A 1 144 ? -2.856 -5.782 25.186 1.00 95.81 144 GLU A N 1
ATOM 1092 C CA . GLU A 1 144 ? -2.320 -7.005 24.575 1.00 95.81 144 GLU A CA 1
ATOM 1093 C C . GLU A 1 144 ? -3.431 -7.930 24.052 1.00 95.81 144 GLU A C 1
ATOM 1095 O O . GLU A 1 144 ? -3.251 -8.611 23.040 1.00 95.81 144 GLU A O 1
ATOM 1100 N N . GLU A 1 145 ? -4.601 -7.943 24.695 1.00 97.19 145 GLU A N 1
ATOM 1101 C CA . GLU A 1 145 ? -5.731 -8.777 24.279 1.00 97.19 145 GLU A CA 1
ATOM 1102 C C . GLU A 1 145 ? -6.278 -8.319 22.923 1.00 97.19 145 GLU A C 1
ATOM 1104 O O . GLU A 1 145 ? -6.547 -9.140 22.040 1.00 97.19 145 GLU A O 1
ATOM 1109 N N . GLU A 1 146 ? -6.373 -7.006 22.720 1.00 97.50 146 GLU A N 1
ATOM 1110 C CA . GLU A 1 146 ? -6.786 -6.378 21.472 1.00 97.50 146 GLU A CA 1
ATOM 1111 C C . GLU A 1 146 ? -5.795 -6.682 20.341 1.00 97.50 146 GLU A C 1
ATOM 1113 O O . GLU A 1 146 ? -6.205 -7.027 19.227 1.00 97.50 146 GLU A O 1
ATOM 1118 N N . LEU A 1 147 ? -4.487 -6.641 20.625 1.00 97.81 147 LEU A N 1
ATOM 1119 C CA . LEU A 1 147 ? -3.441 -7.027 19.674 1.00 97.81 147 LEU A CA 1
ATOM 1120 C C . LEU A 1 147 ? -3.561 -8.497 19.253 1.00 97.81 147 LEU A C 1
ATOM 1122 O O . LEU A 1 147 ? -3.529 -8.806 18.055 1.00 97.81 147 LEU A O 1
ATOM 1126 N N . LEU A 1 148 ? -3.739 -9.407 20.213 1.00 97.81 148 LEU A N 1
ATOM 1127 C CA . LEU A 1 148 ? -3.922 -10.835 19.944 1.00 97.81 148 LEU A CA 1
ATOM 1128 C C . LEU A 1 148 ? -5.200 -11.095 19.136 1.00 97.81 148 LEU A C 1
ATOM 1130 O O . LEU A 1 148 ? -5.190 -11.878 18.176 1.00 97.81 148 LEU A O 1
ATOM 1134 N N . ALA A 1 149 ? -6.292 -10.406 19.473 1.00 98.31 149 ALA A N 1
ATOM 1135 C CA . ALA A 1 149 ? -7.552 -10.490 18.751 1.00 98.31 149 ALA A CA 1
ATOM 1136 C C . ALA A 1 149 ? -7.415 -9.987 17.306 1.00 98.31 149 ALA A C 1
ATOM 1138 O O . ALA A 1 149 ? -7.877 -10.665 16.380 1.00 98.31 149 ALA A O 1
ATOM 1139 N N . LEU A 1 150 ? -6.749 -8.846 17.089 1.00 98.56 150 LEU A N 1
ATOM 1140 C CA . LEU A 1 150 ? -6.456 -8.314 15.758 1.00 98.56 150 LEU A CA 1
ATOM 1141 C C . LEU A 1 150 ? -5.659 -9.327 14.930 1.00 98.56 150 LEU A C 1
ATOM 1143 O O . LEU A 1 150 ? -6.068 -9.687 13.826 1.00 98.56 150 LEU A O 1
ATOM 1147 N N . VAL A 1 151 ? -4.545 -9.830 15.466 1.00 98.38 151 VAL A N 1
ATOM 1148 C CA . VAL A 1 151 ? -3.689 -10.811 14.785 1.00 98.38 151 VAL A CA 1
ATOM 1149 C C . VAL A 1 151 ? -4.476 -12.069 14.404 1.00 98.38 151 VAL A C 1
ATOM 1151 O O . VAL A 1 151 ? -4.340 -12.577 13.288 1.00 98.38 151 VAL A O 1
ATOM 1154 N N . SER A 1 152 ? -5.331 -12.565 15.301 1.00 98.25 152 SER A N 1
ATOM 1155 C CA . SER A 1 152 ? -6.198 -13.718 15.040 1.00 98.25 152 SER A CA 1
ATOM 1156 C C . SER A 1 152 ? -7.207 -13.446 13.916 1.00 98.25 152 SER A C 1
ATOM 1158 O O . SER A 1 152 ? -7.401 -14.286 13.030 1.00 98.25 152 SER A O 1
ATOM 1160 N N . LYS A 1 153 ? -7.824 -12.256 13.893 1.00 98.44 153 LYS A N 1
ATOM 1161 C CA . LYS A 1 153 ? -8.713 -11.823 12.800 1.00 98.44 153 LYS A CA 1
ATOM 1162 C C . LYS A 1 153 ? -7.965 -11.781 11.465 1.00 98.44 153 LYS A C 1
ATOM 1164 O O . LYS A 1 153 ? -8.426 -12.412 10.518 1.00 98.44 153 LYS A O 1
ATOM 1169 N N . LEU A 1 154 ? -6.787 -11.155 11.409 1.00 98.44 154 LEU A N 1
ATOM 1170 C CA . LEU A 1 154 ? -5.966 -11.063 10.193 1.00 98.44 154 LEU A CA 1
ATOM 1171 C C . LEU A 1 154 ? -5.546 -12.446 9.663 1.00 98.44 154 LEU A C 1
ATOM 1173 O O . LEU A 1 154 ? -5.651 -12.708 8.464 1.00 98.44 154 LEU A O 1
ATOM 1177 N N . LYS A 1 155 ? -5.140 -13.363 10.554 1.00 97.75 155 LYS A N 1
ATOM 1178 C CA . LYS A 1 155 ? -4.814 -14.760 10.205 1.00 97.75 155 LYS A CA 1
ATOM 1179 C C . LYS A 1 155 ? -5.998 -15.487 9.578 1.00 97.75 155 LYS A C 1
ATOM 1181 O O . LYS A 1 155 ? -5.867 -16.066 8.500 1.00 97.75 155 LYS A O 1
ATOM 1186 N N . ARG A 1 156 ? -7.163 -15.448 10.234 1.00 98.00 156 ARG A N 1
ATOM 1187 C CA . ARG A 1 156 ? -8.393 -16.081 9.721 1.00 98.00 156 ARG A CA 1
ATOM 1188 C C . ARG A 1 156 ? -8.827 -15.471 8.397 1.00 98.00 156 ARG A C 1
ATOM 1190 O O . ARG A 1 156 ? -9.242 -16.194 7.495 1.00 98.00 156 ARG A O 1
ATOM 1197 N N . ALA A 1 157 ? -8.657 -14.162 8.267 1.00 97.56 157 ALA A N 1
ATOM 1198 C CA . ALA A 1 157 ? -8.930 -13.433 7.051 1.00 97.56 157 ALA A CA 1
ATOM 1199 C C . ALA A 1 157 ? -7.900 -13.688 5.945 1.00 97.56 157 ALA A C 1
ATOM 1201 O O . ALA A 1 157 ? -8.109 -13.149 4.876 1.00 97.56 157 ALA A O 1
ATOM 1202 N N . ARG A 1 158 ? -6.843 -14.501 6.120 1.00 97.06 158 ARG A N 1
ATOM 1203 C CA . ARG A 1 158 ? -5.865 -14.867 5.065 1.00 97.06 158 ARG A CA 1
ATOM 1204 C C . ARG A 1 158 ? -5.441 -13.668 4.202 1.00 97.06 158 ARG A C 1
ATOM 1206 O O . ARG A 1 158 ? -5.554 -13.700 2.977 1.00 97.06 158 ARG A O 1
ATOM 1213 N N . VAL A 1 159 ? -5.062 -12.588 4.874 1.00 98.12 159 VAL A N 1
ATOM 1214 C CA . VAL A 1 159 ? -4.675 -11.327 4.237 1.00 98.12 159 VAL A CA 1
ATOM 1215 C C . VAL A 1 159 ? -3.327 -11.480 3.541 1.00 98.12 159 VAL A C 1
ATOM 1217 O O . VAL A 1 159 ? -2.435 -12.166 4.039 1.00 98.12 159 VAL A O 1
ATOM 1220 N N . GLU A 1 160 ? -3.172 -10.831 2.394 1.00 98.19 160 GLU A N 1
ATOM 1221 C CA . GLU A 1 160 ? -1.916 -10.839 1.633 1.00 98.19 160 GLU A CA 1
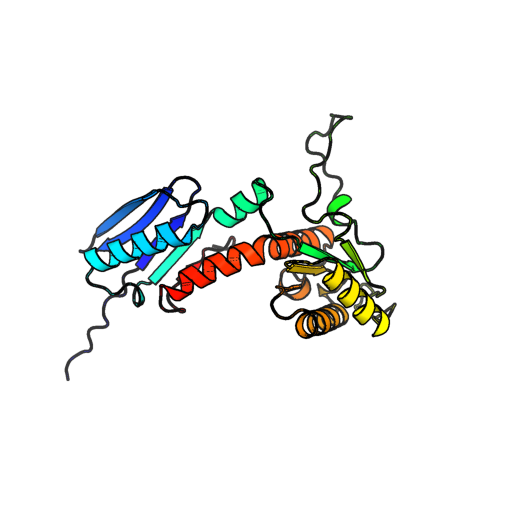ATOM 1222 C C . GLU A 1 160 ? -1.019 -9.648 1.987 1.00 98.19 160 GLU A C 1
ATOM 1224 O O . GLU A 1 160 ? 0.185 -9.688 1.746 1.00 98.19 160 GLU A O 1
ATOM 1229 N N . SER A 1 161 ? -1.595 -8.597 2.573 1.00 98.56 161 SER A N 1
ATOM 1230 C CA . SER A 1 161 ? -0.908 -7.413 3.093 1.00 98.56 161 SER A CA 1
ATOM 1231 C C . SER A 1 161 ? -1.787 -6.690 4.115 1.00 98.56 161 SER A C 1
ATOM 1233 O O . SER A 1 161 ? -2.998 -6.923 4.187 1.00 98.56 161 SER A O 1
ATOM 1235 N N . VAL A 1 162 ? -1.191 -5.805 4.919 1.00 98.81 162 VAL A N 1
ATOM 1236 C CA . VAL A 1 162 ? -1.931 -5.013 5.913 1.00 98.81 162 VAL A CA 1
ATOM 1237 C C . VAL A 1 162 ? -1.512 -3.546 5.869 1.00 98.81 162 VAL A C 1
ATOM 1239 O O . VAL A 1 162 ? -0.326 -3.217 5.927 1.00 98.81 162 VAL A O 1
ATOM 1242 N N . ALA A 1 163 ? -2.504 -2.666 5.802 1.00 98.75 163 ALA A N 1
ATOM 1243 C CA . ALA A 1 163 ? -2.398 -1.238 6.048 1.00 98.75 163 ALA A CA 1
ATOM 1244 C C . ALA A 1 163 ? -2.756 -0.939 7.508 1.00 98.75 163 ALA A C 1
ATOM 1246 O O . ALA A 1 163 ? -3.787 -1.401 7.989 1.00 98.75 163 ALA A O 1
ATOM 1247 N N . VAL A 1 164 ? -1.948 -0.137 8.200 1.00 98.75 164 VAL A N 1
ATOM 1248 C CA . VAL A 1 164 ? -2.241 0.355 9.554 1.00 98.75 164 VAL A CA 1
ATOM 1249 C C . VAL A 1 164 ? -2.276 1.877 9.519 1.00 98.75 164 VAL A C 1
ATOM 1251 O O . VAL A 1 164 ? -1.292 2.510 9.128 1.00 98.75 164 VAL A O 1
ATOM 1254 N N . SER A 1 165 ? -3.410 2.461 9.905 1.00 98.56 165 SER A N 1
ATOM 1255 C CA . SER A 1 165 ? -3.609 3.907 9.940 1.00 98.56 165 SER A CA 1
ATOM 1256 C C . SER A 1 165 ? -4.480 4.298 11.128 1.00 98.56 165 SER A C 1
ATOM 1258 O O . SER A 1 165 ? -5.707 4.290 11.052 1.00 98.56 165 SER A O 1
ATOM 1260 N N . LEU A 1 166 ? -3.828 4.637 12.238 1.00 98.50 166 LEU A N 1
ATOM 1261 C CA . LEU A 1 166 ? -4.511 5.107 13.441 1.00 98.50 166 LEU A CA 1
ATOM 1262 C C . LEU A 1 166 ? -4.646 6.635 13.418 1.00 98.50 166 LEU A C 1
ATOM 1264 O O . LEU A 1 166 ? -3.908 7.350 12.721 1.00 98.50 166 LEU A O 1
ATOM 1268 N N . LEU A 1 167 ? -5.601 7.163 14.177 1.00 98.00 167 LEU A N 1
ATOM 1269 C CA . LEU A 1 167 ? -5.702 8.603 14.382 1.00 98.00 167 LEU A CA 1
ATOM 1270 C C . LEU A 1 167 ? -4.490 9.130 15.151 1.00 98.00 167 LEU A C 1
ATOM 1272 O O . LEU A 1 167 ? -3.973 8.475 16.047 1.00 98.00 167 LEU A O 1
ATOM 1276 N N . PHE A 1 168 ? -4.033 10.325 14.770 1.00 97.81 168 PHE A N 1
ATOM 1277 C CA . PHE A 1 168 ? -2.894 11.018 15.388 1.00 97.81 168 PHE A CA 1
ATOM 1278 C C . PHE A 1 168 ? -1.567 10.239 15.426 1.00 97.81 168 PHE A C 1
ATOM 1280 O O . PHE A 1 168 ? -0.610 10.680 16.057 1.00 97.81 168 PHE A O 1
ATOM 1287 N N . SER A 1 169 ? -1.441 9.144 14.668 1.00 96.81 169 SER A N 1
ATOM 1288 C CA . SER A 1 169 ? -0.203 8.359 14.591 1.00 96.81 169 SER A CA 1
ATOM 1289 C C . SER A 1 169 ? 0.984 9.121 13.996 1.00 96.81 169 SER A C 1
ATOM 1291 O O . SER A 1 169 ? 2.131 8.772 14.266 1.00 96.81 169 SER A O 1
ATOM 1293 N N . PHE A 1 170 ? 0.724 10.183 13.228 1.00 94.69 170 PHE A N 1
ATOM 1294 C CA . PHE A 1 170 ? 1.748 11.113 12.750 1.00 94.69 170 PHE A CA 1
ATOM 1295 C C . PHE A 1 170 ? 2.416 11.898 13.892 1.00 94.69 170 PHE A C 1
ATOM 1297 O O . PHE A 1 170 ? 3.589 12.239 13.783 1.00 94.69 170 PHE A O 1
ATOM 1304 N N . ALA A 1 171 ? 1.688 12.161 14.984 1.00 94.69 171 ALA A N 1
ATOM 1305 C CA . ALA A 1 171 ? 2.190 12.867 16.160 1.00 94.69 171 ALA A CA 1
ATOM 1306 C C . ALA A 1 171 ? 2.725 11.889 17.219 1.00 94.69 171 ALA A C 1
ATOM 1308 O O . ALA A 1 171 ? 3.825 12.071 17.734 1.00 94.69 171 ALA A O 1
ATOM 1309 N N . ALA A 1 172 ? 1.981 10.815 17.503 1.00 96.94 172 ALA A N 1
ATOM 1310 C CA . ALA A 1 172 ? 2.357 9.795 18.480 1.00 96.94 172 ALA A CA 1
ATOM 1311 C C . ALA A 1 172 ? 2.231 8.379 17.876 1.00 96.94 172 ALA A C 1
ATOM 1313 O O . ALA A 1 172 ? 1.197 7.720 17.998 1.00 96.94 172 ALA A O 1
ATOM 1314 N N . PRO A 1 173 ? 3.296 7.848 17.241 1.00 97.75 173 PRO A N 1
ATOM 1315 C CA . PRO A 1 173 ? 3.256 6.573 16.515 1.00 97.75 173 PRO A CA 1
ATOM 1316 C C . PRO A 1 173 ? 3.308 5.328 17.422 1.00 97.75 173 PRO A C 1
ATOM 1318 O O . PRO A 1 173 ? 3.520 4.217 16.934 1.00 97.75 173 PRO A O 1
ATOM 1321 N N . GLY A 1 174 ? 3.177 5.488 18.745 1.00 98.19 174 GLY A N 1
ATOM 1322 C CA . GLY A 1 174 ? 3.403 4.430 19.736 1.00 98.19 174 GLY A CA 1
ATOM 1323 C C . GLY A 1 174 ? 2.567 3.174 19.482 1.00 98.19 174 GLY A C 1
ATOM 1324 O O . GLY A 1 174 ? 3.124 2.079 19.362 1.00 98.19 174 GLY A O 1
ATOM 1325 N N . HIS A 1 175 ? 1.252 3.337 19.319 1.00 98.56 175 HIS A N 1
ATOM 1326 C CA . HIS A 1 175 ? 0.332 2.229 19.050 1.00 98.56 175 HIS A CA 1
ATOM 1327 C C . HIS A 1 175 ? 0.569 1.591 17.675 1.00 98.56 175 HIS A C 1
ATOM 1329 O O . HIS A 1 175 ? 0.663 0.368 17.587 1.00 98.56 175 HIS A O 1
ATOM 1335 N N . GLU A 1 176 ? 0.799 2.378 16.616 1.00 98.50 176 GLU A N 1
ATOM 1336 C CA . GLU A 1 176 ? 1.124 1.821 15.291 1.00 98.50 176 GLU A CA 1
ATOM 1337 C C . GLU A 1 176 ? 2.393 0.962 15.317 1.00 98.50 176 GLU A C 1
ATOM 1339 O O . GLU A 1 176 ? 2.427 -0.107 14.712 1.00 98.50 176 GLU A O 1
ATOM 1344 N N . ARG A 1 177 ? 3.431 1.384 16.050 1.00 98.50 177 ARG A N 1
ATOM 1345 C CA . ARG A 1 177 ? 4.667 0.600 16.209 1.00 98.50 177 ARG A CA 1
ATOM 1346 C C . ARG A 1 177 ? 4.436 -0.706 16.969 1.00 98.50 177 ARG A C 1
ATOM 1348 O O . ARG A 1 177 ? 5.118 -1.693 16.699 1.00 98.50 177 ARG A O 1
ATOM 1355 N N . ARG A 1 178 ? 3.521 -0.719 17.943 1.00 98.44 178 ARG A N 1
ATOM 1356 C CA . ARG A 1 178 ? 3.130 -1.936 18.675 1.00 98.44 178 ARG A CA 1
ATOM 1357 C C . ARG A 1 178 ? 2.368 -2.902 17.767 1.00 98.44 178 ARG A C 1
ATOM 1359 O O . ARG A 1 178 ? 2.758 -4.065 17.695 1.00 98.44 178 ARG A O 1
ATOM 1366 N N . ILE A 1 179 ? 1.383 -2.409 17.011 1.00 98.56 179 ILE A N 1
ATOM 1367 C CA . ILE A 1 179 ? 0.649 -3.200 16.008 1.00 98.56 179 ILE A CA 1
ATOM 1368 C C . ILE A 1 179 ? 1.610 -3.774 14.964 1.00 98.56 179 ILE A C 1
ATOM 1370 O O . ILE A 1 179 ? 1.557 -4.965 14.668 1.00 98.56 179 ILE A O 1
ATOM 1374 N N . GLU A 1 180 ? 2.528 -2.957 14.445 1.00 98.25 180 GLU A N 1
ATOM 1375 C CA . GLU A 1 180 ? 3.527 -3.397 13.471 1.00 98.25 180 GLU A CA 1
ATOM 1376 C C . GLU A 1 180 ? 4.357 -4.572 14.002 1.00 98.25 180 GLU A C 1
ATOM 1378 O O . GLU A 1 180 ? 4.493 -5.582 13.313 1.00 98.25 180 GLU A O 1
ATOM 1383 N N . ARG A 1 181 ? 4.878 -4.473 15.233 1.00 98.12 181 ARG A N 1
ATOM 1384 C CA . ARG A 1 181 ? 5.650 -5.560 15.856 1.00 98.12 181 ARG A CA 1
ATOM 1385 C C . ARG A 1 181 ? 4.821 -6.829 16.031 1.00 98.12 181 ARG A C 1
ATOM 1387 O O . ARG A 1 181 ? 5.304 -7.906 15.689 1.00 98.12 181 ARG A O 1
ATOM 1394 N N . ALA A 1 182 ? 3.591 -6.705 16.529 1.00 98.12 182 ALA A N 1
ATOM 1395 C CA . ALA A 1 182 ? 2.706 -7.846 16.748 1.00 98.12 182 ALA A CA 1
ATOM 1396 C C . ALA A 1 182 ? 2.378 -8.570 15.432 1.00 98.12 182 ALA A C 1
ATOM 1398 O O . ALA A 1 182 ? 2.490 -9.795 15.347 1.00 98.12 182 ALA A O 1
ATOM 1399 N N . ILE A 1 183 ? 2.041 -7.820 14.377 1.00 98.00 183 ILE A N 1
ATOM 1400 C CA . ILE A 1 183 ? 1.745 -8.400 13.064 1.00 98.00 183 ILE A CA 1
ATOM 1401 C C . ILE A 1 183 ? 3.005 -9.009 12.443 1.00 98.00 183 ILE A C 1
ATOM 1403 O O . ILE A 1 183 ? 2.945 -10.140 11.968 1.00 98.00 183 ILE A O 1
ATOM 1407 N N . ALA A 1 184 ? 4.148 -8.319 12.486 1.00 97.12 184 ALA A N 1
ATOM 1408 C CA . ALA A 1 184 ? 5.398 -8.829 11.923 1.00 97.12 184 ALA A CA 1
ATOM 1409 C C . ALA A 1 184 ? 5.840 -10.148 12.580 1.00 97.12 184 ALA A C 1
ATOM 1411 O O . ALA A 1 184 ? 6.310 -11.051 11.889 1.00 97.12 184 ALA A O 1
ATOM 1412 N N . ALA A 1 185 ? 5.656 -10.279 13.898 1.00 97.44 185 ALA A N 1
ATOM 1413 C CA . ALA A 1 185 ? 5.955 -11.510 14.624 1.00 97.44 185 ALA A CA 1
ATOM 1414 C C . ALA A 1 185 ? 4.975 -12.644 14.283 1.00 97.44 185 ALA A C 1
ATOM 1416 O O . ALA A 1 185 ? 5.373 -13.800 14.149 1.00 97.44 185 ALA A O 1
ATOM 1417 N N . ALA A 1 186 ? 3.686 -12.332 14.142 1.00 97.38 186 ALA A N 1
ATOM 1418 C CA . ALA A 1 186 ? 2.648 -13.347 14.009 1.00 97.38 186 ALA A CA 1
ATOM 1419 C C . ALA A 1 186 ? 2.331 -13.767 12.565 1.00 97.38 186 ALA A C 1
ATOM 1421 O O . ALA A 1 186 ? 1.780 -14.854 12.366 1.00 97.38 186 ALA A O 1
ATOM 1422 N N . LEU A 1 187 ? 2.628 -12.914 11.585 1.00 96.88 187 LEU A N 1
ATOM 1423 C CA . LEU A 1 187 ? 2.367 -13.093 10.155 1.00 96.88 187 LEU A CA 1
ATOM 1424 C C . LEU A 1 187 ? 3.652 -12.837 9.340 1.00 96.88 187 LEU A C 1
ATOM 1426 O O . LEU A 1 187 ? 3.702 -11.907 8.528 1.00 96.88 187 LEU A O 1
ATOM 1430 N N . PRO A 1 188 ? 4.715 -13.642 9.539 1.00 95.12 188 PRO A N 1
ATOM 1431 C CA . PRO A 1 188 ? 5.962 -13.458 8.809 1.00 95.12 188 PRO A CA 1
ATOM 1432 C C . PRO A 1 188 ? 5.722 -13.590 7.300 1.00 95.12 188 PRO A C 1
ATOM 1434 O O . PRO A 1 188 ? 5.116 -14.552 6.830 1.00 95.12 188 PRO A O 1
ATOM 1437 N N . GLY A 1 189 ? 6.200 -12.609 6.534 1.00 93.25 189 GLY A N 1
ATOM 1438 C CA . GLY A 1 189 ? 6.061 -12.569 5.075 1.00 93.25 189 GLY A CA 1
ATOM 1439 C C . GLY A 1 189 ? 4.854 -11.786 4.553 1.00 93.25 189 GLY A C 1
ATOM 1440 O O . GLY A 1 189 ? 4.838 -11.470 3.364 1.00 93.25 189 GLY A O 1
ATOM 1441 N N . VAL A 1 190 ? 3.898 -11.404 5.408 1.00 97.38 190 VAL A N 1
ATOM 1442 C CA . VAL A 1 190 ? 2.813 -10.482 5.036 1.00 97.38 190 VAL A CA 1
ATOM 1443 C C . VAL A 1 190 ? 3.350 -9.044 5.069 1.00 97.38 190 VAL A C 1
ATOM 1445 O O . VAL A 1 190 ? 3.763 -8.580 6.134 1.00 97.38 190 VAL A O 1
ATOM 1448 N N . PRO A 1 191 ? 3.384 -8.311 3.940 1.00 97.38 191 PRO A N 1
ATOM 1449 C CA . PRO A 1 191 ? 3.896 -6.947 3.922 1.00 97.38 191 PRO A CA 1
ATOM 1450 C C . PRO A 1 191 ? 3.016 -5.990 4.731 1.00 97.38 191 PRO A C 1
ATOM 1452 O O . PRO A 1 191 ? 1.785 -6.035 4.653 1.00 97.38 191 PRO A O 1
ATOM 1455 N N . LEU A 1 192 ? 3.674 -5.097 5.473 1.00 97.88 192 LEU A N 1
ATOM 1456 C CA . LEU A 1 192 ? 3.040 -4.069 6.293 1.00 97.88 192 LEU A CA 1
ATOM 1457 C C . LEU A 1 192 ? 3.275 -2.683 5.693 1.00 97.88 192 LEU A C 1
ATOM 1459 O O . LEU A 1 192 ? 4.403 -2.309 5.367 1.00 97.88 192 LEU A O 1
ATOM 1463 N N . SER A 1 193 ? 2.198 -1.913 5.597 1.00 98.50 193 SER A N 1
ATOM 1464 C CA . SER A 1 193 ? 2.200 -0.496 5.250 1.00 98.50 193 SER A CA 1
ATOM 1465 C C . SER A 1 193 ? 1.695 0.292 6.450 1.00 98.50 193 SER A C 1
ATOM 1467 O O . SER A 1 193 ? 0.538 0.156 6.835 1.00 98.50 193 SER A O 1
ATOM 1469 N N . VAL A 1 194 ? 2.560 1.095 7.066 1.00 98.38 194 VAL A N 1
ATOM 1470 C CA . VAL A 1 194 ? 2.257 1.767 8.337 1.00 98.38 194 VAL A CA 1
ATOM 1471 C C . VAL A 1 194 ? 2.258 3.275 8.135 1.00 98.38 194 VAL A C 1
ATOM 1473 O O . VAL A 1 194 ? 3.206 3.830 7.571 1.00 98.38 194 VAL A O 1
ATOM 1476 N N . SER A 1 195 ? 1.191 3.943 8.572 1.00 98.19 195 SER A N 1
ATOM 1477 C CA . SER A 1 195 ? 0.916 5.309 8.138 1.00 98.19 195 SER A CA 1
ATOM 1478 C C . SER A 1 195 ? 1.935 6.343 8.605 1.00 98.19 195 SER A C 1
ATOM 1480 O O . SER A 1 195 ? 2.360 7.158 7.786 1.00 98.19 195 SER A O 1
ATOM 1482 N N . HIS A 1 196 ? 2.446 6.239 9.836 1.00 96.81 196 HIS A N 1
ATOM 1483 C CA . HIS A 1 196 ? 3.496 7.143 10.322 1.00 96.81 196 HIS A CA 1
ATOM 1484 C C . HIS A 1 196 ? 4.843 7.005 9.587 1.00 96.81 196 HIS A C 1
ATOM 1486 O O . HIS A 1 196 ? 5.706 7.867 9.733 1.00 96.81 196 HIS A O 1
ATOM 1492 N N . LYS A 1 197 ? 5.062 5.921 8.827 1.00 97.25 197 LYS A N 1
ATOM 1493 C CA . LYS A 1 197 ? 6.281 5.726 8.019 1.00 97.25 197 LYS A CA 1
ATOM 1494 C C . LYS A 1 197 ? 6.108 6.174 6.573 1.00 97.25 197 LYS A C 1
ATOM 1496 O O . LYS A 1 197 ? 7.083 6.573 5.949 1.00 97.25 197 LYS A O 1
ATOM 1501 N N . ILE A 1 198 ? 4.893 6.051 6.039 1.00 96.06 198 ILE A N 1
ATOM 1502 C CA . ILE A 1 198 ? 4.596 6.310 4.624 1.00 96.06 198 ILE A CA 1
ATOM 1503 C C . ILE A 1 198 ? 4.180 7.763 4.401 1.00 96.06 198 ILE A C 1
ATOM 1505 O O . ILE A 1 198 ? 4.704 8.410 3.501 1.00 96.06 198 ILE A O 1
ATOM 1509 N N . LEU A 1 199 ? 3.232 8.267 5.195 1.00 95.69 199 LEU A N 1
ATOM 1510 C CA . LEU A 1 199 ? 2.709 9.625 5.060 1.00 95.69 199 LEU A CA 1
ATOM 1511 C C . LEU A 1 199 ? 2.300 10.166 6.443 1.00 95.69 199 LEU A C 1
ATOM 1513 O O . LEU A 1 199 ? 1.113 10.131 6.779 1.00 95.69 199 LEU A O 1
ATOM 1517 N N . PRO A 1 200 ? 3.257 10.627 7.272 1.00 94.19 200 PRO A N 1
ATOM 1518 C CA . PRO A 1 200 ? 2.999 11.139 8.620 1.00 94.19 200 PRO A CA 1
ATOM 1519 C C . PRO A 1 200 ? 2.380 12.550 8.594 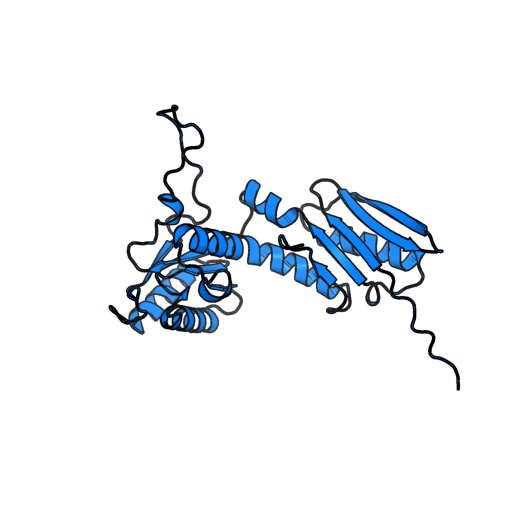1.00 94.19 200 PRO A C 1
ATOM 1521 O O . PRO A 1 200 ? 2.946 13.505 9.111 1.00 94.19 200 PRO A O 1
ATOM 1524 N N . GLU A 1 201 ? 1.194 12.670 8.002 1.00 94.06 201 GLU A N 1
ATOM 1525 C CA . GLU A 1 201 ? 0.448 13.924 7.839 1.00 94.06 201 GLU A CA 1
ATOM 1526 C C . GLU A 1 201 ? -0.891 13.865 8.574 1.00 94.06 201 GLU A C 1
ATOM 1528 O O . GLU A 1 201 ? -1.471 12.789 8.702 1.00 94.06 201 GLU A O 1
ATOM 1533 N N . TYR A 1 202 ? -1.431 15.001 9.027 1.00 90.31 202 TYR A N 1
ATOM 1534 C CA . TYR A 1 202 ? -2.602 15.022 9.921 1.00 90.31 202 TYR A CA 1
ATOM 1535 C C . TYR A 1 202 ? -3.906 14.508 9.300 1.00 90.31 202 TYR A C 1
ATOM 1537 O O . TYR A 1 202 ? -4.742 13.931 10.000 1.00 90.31 202 TYR A O 1
ATOM 1545 N N . ARG A 1 203 ? -4.066 14.660 7.984 1.00 91.88 203 ARG A N 1
ATOM 1546 C CA . ARG A 1 203 ? -5.300 14.324 7.266 1.00 91.88 203 ARG A CA 1
ATOM 1547 C C . ARG A 1 203 ? -5.497 12.811 7.166 1.00 91.88 203 ARG A C 1
ATOM 1549 O O . ARG A 1 203 ? -4.802 12.127 6.420 1.00 91.88 203 ARG A O 1
ATOM 1556 N N . GLU A 1 204 ? -6.445 12.296 7.937 1.00 93.56 204 GLU A N 1
ATOM 1557 C CA . GLU A 1 204 ? -6.711 10.876 8.135 1.00 93.56 204 GLU A CA 1
ATOM 1558 C C . GLU A 1 204 ? -7.132 10.163 6.852 1.00 93.56 204 GLU A C 1
ATOM 1560 O O . GLU A 1 204 ? -6.538 9.145 6.529 1.00 93.56 204 GLU A O 1
ATOM 1565 N N . TYR A 1 205 ? -8.061 10.713 6.064 1.00 95.56 205 TYR A N 1
ATOM 1566 C CA . TYR A 1 205 ? -8.493 10.060 4.824 1.00 95.56 205 TYR A CA 1
ATOM 1567 C C . TYR A 1 205 ? -7.354 9.941 3.808 1.00 95.56 205 TYR A C 1
ATOM 1569 O O . TYR A 1 205 ? -7.123 8.868 3.261 1.00 95.56 205 TYR A O 1
ATOM 1577 N N . GLU A 1 206 ? -6.625 11.025 3.552 1.00 96.06 206 GLU A N 1
ATOM 1578 C CA . GLU A 1 206 ? -5.535 11.077 2.578 1.00 96.06 206 GLU A CA 1
ATOM 1579 C C . GLU A 1 206 ? -4.382 10.157 3.001 1.00 96.06 206 GLU A C 1
ATOM 1581 O O . GLU A 1 206 ? -3.844 9.402 2.182 1.00 96.06 206 GLU A O 1
ATOM 1586 N N . ARG A 1 207 ? -4.062 10.154 4.301 1.00 97.06 207 ARG A N 1
ATOM 1587 C CA . ARG A 1 207 ? -3.097 9.238 4.913 1.00 97.06 207 ARG A CA 1
ATOM 1588 C C . ARG A 1 207 ? -3.539 7.786 4.775 1.00 97.06 207 ARG A C 1
ATOM 1590 O O . ARG A 1 207 ? -2.790 6.975 4.231 1.00 97.06 207 ARG A O 1
ATOM 1597 N N . THR A 1 208 ? -4.756 7.452 5.194 1.00 97.94 208 THR A N 1
ATOM 1598 C CA . THR A 1 208 ? -5.281 6.086 5.106 1.00 97.94 208 THR A CA 1
ATOM 1599 C C . THR A 1 208 ? -5.398 5.615 3.657 1.00 97.94 208 THR A C 1
ATOM 1601 O O . THR A 1 208 ? -5.019 4.486 3.362 1.00 97.94 208 THR A O 1
ATOM 1604 N N . SER A 1 209 ? -5.836 6.473 2.733 1.00 96.88 209 SER A N 1
ATOM 1605 C CA . SER A 1 209 ? -5.925 6.176 1.296 1.00 96.88 209 SER A CA 1
ATOM 1606 C C . SER A 1 209 ? -4.558 5.821 0.710 1.00 96.88 209 SER A C 1
ATOM 1608 O O . SER A 1 209 ? -4.405 4.772 0.084 1.00 96.88 209 SER A O 1
ATOM 1610 N N . THR A 1 210 ? -3.533 6.628 0.996 1.00 96.94 210 THR A N 1
ATOM 1611 C CA . THR A 1 210 ? -2.159 6.383 0.529 1.00 96.94 210 THR A CA 1
ATOM 1612 C C . THR A 1 210 ? -1.616 5.052 1.051 1.00 96.94 210 THR A C 1
ATOM 1614 O O . THR A 1 210 ? -1.054 4.254 0.301 1.00 96.94 210 THR A O 1
ATOM 1617 N N . VAL A 1 211 ? -1.822 4.779 2.339 1.00 97.81 211 VAL A N 1
ATOM 1618 C CA . VAL A 1 211 ? -1.324 3.564 2.999 1.00 97.81 211 VAL A CA 1
ATOM 1619 C C . VAL A 1 211 ? -2.080 2.325 2.522 1.00 97.81 211 VAL A C 1
ATOM 1621 O O . VAL A 1 211 ? -1.463 1.281 2.311 1.00 97.81 211 VAL A O 1
ATOM 1624 N N . ALA A 1 212 ? -3.388 2.442 2.286 1.00 98.00 212 ALA A N 1
ATOM 1625 C CA . ALA A 1 212 ? -4.210 1.378 1.724 1.00 98.00 212 ALA A CA 1
ATOM 1626 C C . ALA A 1 212 ? -3.806 1.050 0.280 1.00 98.00 212 ALA A C 1
ATOM 1628 O O . ALA A 1 212 ? -3.633 -0.122 -0.044 1.00 98.00 212 ALA A O 1
ATOM 1629 N N . VAL A 1 213 ? -3.587 2.061 -0.573 1.00 97.81 213 VAL A N 1
ATOM 1630 C CA . VAL A 1 213 ? -3.074 1.862 -1.942 1.00 97.81 213 VAL A CA 1
ATOM 1631 C C . VAL A 1 213 ? -1.702 1.191 -1.911 1.00 97.81 213 VAL A C 1
ATOM 1633 O O . VAL A 1 213 ? -1.471 0.245 -2.666 1.00 97.81 213 VAL A O 1
ATOM 1636 N N . ASN A 1 214 ? -0.806 1.626 -1.018 1.00 97.62 214 ASN A N 1
ATOM 1637 C CA . ASN A 1 214 ? 0.503 0.998 -0.876 1.00 97.62 214 ASN A CA 1
ATOM 1638 C C . ASN A 1 214 ? 0.366 -0.478 -0.479 1.00 97.62 214 ASN A C 1
ATOM 1640 O O . ASN A 1 214 ? 0.897 -1.330 -1.183 1.00 97.62 214 ASN A O 1
ATOM 1644 N N . ALA A 1 215 ? -0.406 -0.803 0.565 1.00 98.12 215 ALA A N 1
ATOM 1645 C CA . ALA A 1 215 ? -0.637 -2.189 0.982 1.00 98.12 215 ALA A CA 1
ATOM 1646 C C . ALA A 1 215 ? -1.244 -3.039 -0.144 1.00 98.12 215 ALA A C 1
ATOM 1648 O O . ALA A 1 215 ? -0.818 -4.172 -0.365 1.00 98.12 215 ALA A O 1
ATOM 1649 N N . TYR A 1 216 ? -2.199 -2.484 -0.888 1.00 98.12 216 TYR A N 1
ATOM 1650 C CA . TYR A 1 216 ? -2.863 -3.149 -2.005 1.00 98.12 216 TYR A CA 1
ATOM 1651 C C . TYR A 1 216 ? -1.897 -3.513 -3.143 1.00 98.12 216 TYR A C 1
ATOM 1653 O O . TYR A 1 216 ? -2.007 -4.585 -3.737 1.00 98.12 216 TYR A O 1
ATOM 1661 N N . LEU A 1 217 ? -0.920 -2.652 -3.440 1.00 96.56 217 LEU A N 1
ATOM 1662 C CA . LEU A 1 217 ? 0.032 -2.854 -4.539 1.00 96.56 217 LEU A CA 1
ATOM 1663 C C . LEU A 1 217 ? 1.344 -3.526 -4.107 1.00 96.56 217 LEU A C 1
ATOM 1665 O O . LEU A 1 217 ? 2.052 -4.087 -4.948 1.00 96.56 217 LEU A O 1
ATOM 1669 N N . GLN A 1 218 ? 1.690 -3.485 -2.820 1.00 95.31 218 GLN A N 1
ATOM 1670 C CA . GLN A 1 218 ? 3.002 -3.886 -2.307 1.00 95.31 218 GLN A CA 1
ATOM 1671 C C . GLN A 1 218 ? 3.370 -5.351 -2.607 1.00 95.31 218 GLN A C 1
ATOM 1673 O O . GLN A 1 218 ? 4.515 -5.571 -3.010 1.00 95.31 218 GLN A O 1
ATOM 1678 N N . PRO A 1 219 ? 2.477 -6.358 -2.495 1.00 95.00 219 PRO A N 1
ATOM 1679 C CA . PRO A 1 219 ? 2.825 -7.732 -2.869 1.00 95.00 219 PRO A CA 1
ATOM 1680 C C . PRO A 1 219 ? 3.186 -7.883 -4.353 1.00 95.00 219 PRO A C 1
ATOM 1682 O O . PRO A 1 219 ? 4.226 -8.465 -4.676 1.00 95.00 219 PRO A O 1
ATOM 1685 N N . LEU A 1 220 ? 2.385 -7.287 -5.245 1.00 92.12 220 LEU A N 1
ATOM 1686 C CA . LEU A 1 220 ? 2.607 -7.313 -6.693 1.00 92.12 220 LEU A CA 1
ATOM 1687 C C . LEU A 1 220 ? 3.911 -6.592 -7.066 1.00 92.12 220 LEU A C 1
ATOM 1689 O O . LEU A 1 220 ? 4.783 -7.169 -7.718 1.00 92.12 220 LEU A O 1
ATOM 1693 N N . MET A 1 221 ? 4.065 -5.344 -6.612 1.00 91.62 221 MET A N 1
ATOM 1694 C CA . MET A 1 221 ? 5.239 -4.513 -6.899 1.00 91.62 221 MET A CA 1
ATOM 1695 C C . MET A 1 221 ? 6.507 -5.089 -6.274 1.00 91.62 221 MET A C 1
ATOM 1697 O O . MET A 1 221 ? 7.558 -5.103 -6.908 1.00 91.62 221 MET A O 1
ATOM 1701 N N . GLY A 1 222 ? 6.413 -5.636 -5.063 1.00 90.69 222 GLY A N 1
ATOM 1702 C CA . GLY A 1 222 ? 7.529 -6.282 -4.387 1.00 90.69 222 GLY A CA 1
ATOM 1703 C C . GLY A 1 222 ? 8.021 -7.522 -5.130 1.00 90.69 222 GLY A C 1
ATOM 1704 O O . GLY A 1 222 ? 9.226 -7.683 -5.306 1.00 90.69 222 GLY A O 1
ATOM 1705 N N . ALA A 1 223 ? 7.120 -8.395 -5.594 1.00 88.25 223 ALA A N 1
ATOM 1706 C CA . ALA A 1 223 ? 7.502 -9.574 -6.374 1.00 88.25 223 ALA A CA 1
ATOM 1707 C C . ALA A 1 223 ? 8.176 -9.179 -7.695 1.00 88.25 223 ALA A C 1
ATOM 1709 O O . ALA A 1 223 ? 9.244 -9.695 -8.030 1.00 88.25 223 ALA A O 1
ATOM 1710 N N . TYR A 1 224 ? 7.575 -8.215 -8.389 1.00 86.00 224 TYR A N 1
ATOM 1711 C CA . TYR A 1 224 ? 8.078 -7.644 -9.629 1.00 86.00 224 TYR A CA 1
ATOM 1712 C C . TYR A 1 224 ? 9.493 -7.053 -9.479 1.00 86.00 224 TYR A C 1
ATOM 1714 O O . TYR A 1 224 ? 10.423 -7.464 -10.178 1.00 86.00 224 TYR A O 1
ATOM 1722 N N . LEU A 1 225 ? 9.688 -6.144 -8.518 1.00 88.94 225 LEU A N 1
ATOM 1723 C CA . LEU A 1 225 ? 10.971 -5.475 -8.297 1.00 88.94 225 LEU A CA 1
ATOM 1724 C C . LEU A 1 225 ? 12.048 -6.424 -7.762 1.00 88.94 225 LEU A C 1
ATOM 1726 O O . LEU A 1 225 ? 13.217 -6.248 -8.098 1.00 88.94 225 LEU A O 1
ATOM 1730 N N . ARG A 1 226 ? 11.689 -7.454 -6.981 1.00 89.38 226 ARG A N 1
ATOM 1731 C CA . ARG A 1 226 ? 12.647 -8.486 -6.544 1.00 89.38 226 ARG A CA 1
ATOM 1732 C C . ARG A 1 226 ? 13.183 -9.305 -7.717 1.00 89.38 226 ARG A C 1
ATOM 1734 O O . ARG A 1 226 ? 14.391 -9.510 -7.787 1.00 89.38 226 ARG A O 1
ATOM 1741 N N . ARG A 1 227 ? 12.322 -9.747 -8.644 1.00 87.44 227 ARG A N 1
ATOM 1742 C CA . ARG A 1 227 ? 12.757 -10.490 -9.845 1.00 87.44 227 ARG A CA 1
ATOM 1743 C C . ARG A 1 227 ? 13.672 -9.646 -10.727 1.00 87.44 227 ARG A C 1
ATOM 1745 O O . ARG A 1 227 ? 14.725 -10.116 -11.160 1.00 87.44 227 ARG A O 1
ATOM 1752 N N . LEU A 1 228 ? 13.310 -8.379 -10.924 1.00 86.19 228 LEU A N 1
ATOM 1753 C CA . LEU A 1 228 ? 14.144 -7.442 -11.668 1.00 86.19 228 LEU A CA 1
ATOM 1754 C C . LEU A 1 228 ? 15.486 -7.198 -10.959 1.00 86.19 228 LEU A C 1
ATOM 1756 O O . LEU A 1 228 ? 16.541 -7.315 -11.576 1.00 86.19 228 LEU A O 1
ATOM 1760 N N . GLY A 1 229 ? 15.455 -6.936 -9.652 1.00 87.00 229 GLY A N 1
ATOM 1761 C CA . GLY A 1 229 ? 16.639 -6.703 -8.827 1.00 87.00 229 GLY A CA 1
ATOM 1762 C C . GLY A 1 229 ? 17.569 -7.912 -8.699 1.00 87.00 229 GLY A C 1
ATOM 1763 O O . GLY A 1 229 ? 18.753 -7.720 -8.461 1.00 87.00 229 GLY A O 1
ATOM 1764 N N . ALA A 1 230 ? 17.079 -9.140 -8.891 1.00 86.44 230 ALA A N 1
ATOM 1765 C CA . ALA A 1 230 ? 17.921 -10.336 -8.964 1.00 86.44 230 ALA A CA 1
ATOM 1766 C C . ALA A 1 230 ? 18.700 -10.437 -10.290 1.00 86.44 230 ALA A C 1
ATOM 1768 O O . ALA A 1 230 ? 19.736 -11.094 -10.348 1.00 86.44 230 ALA A O 1
ATOM 1769 N N . SER A 1 231 ? 18.215 -9.780 -11.348 1.00 79.38 231 SER A N 1
ATOM 1770 C CA . SER A 1 231 ? 18.808 -9.834 -12.692 1.00 79.38 231 SER A CA 1
ATOM 1771 C C . SER A 1 231 ? 19.883 -8.769 -12.930 1.00 79.38 231 SER A C 1
ATOM 1773 O O . SER A 1 231 ? 20.654 -8.868 -13.882 1.00 79.38 231 SER A O 1
ATOM 1775 N N . VAL A 1 232 ? 19.947 -7.750 -12.072 1.00 80.38 232 VAL A N 1
ATOM 1776 C CA . VAL A 1 232 ? 20.941 -6.668 -12.105 1.00 80.38 232 VAL A CA 1
ATOM 1777 C C . VAL A 1 232 ? 21.630 -6.564 -10.746 1.00 80.38 232 VAL A C 1
ATOM 1779 O O . VAL A 1 232 ? 21.132 -7.068 -9.747 1.00 80.38 232 VAL A O 1
ATOM 1782 N N . LYS A 1 233 ? 22.815 -5.955 -10.645 1.00 76.38 233 LYS A N 1
ATOM 1783 C CA . LYS A 1 233 ? 23.449 -5.795 -9.325 1.00 76.38 233 LYS A CA 1
ATOM 1784 C C . LYS A 1 233 ? 22.596 -4.832 -8.489 1.00 76.38 233 LYS A C 1
ATOM 1786 O O . LYS A 1 233 ? 22.309 -3.738 -8.945 1.00 76.38 233 LYS A O 1
ATOM 1791 N N . GLY A 1 234 ? 22.226 -5.179 -7.254 1.00 60.19 234 GLY A N 1
ATOM 1792 C CA . GLY A 1 234 ? 21.188 -4.451 -6.492 1.00 60.19 234 GLY A CA 1
ATOM 1793 C C . GLY A 1 234 ? 21.341 -2.922 -6.344 1.00 60.19 234 GLY A C 1
ATOM 1794 O O . GLY A 1 234 ? 20.347 -2.240 -6.134 1.00 60.19 234 GLY A O 1
ATOM 1795 N N . LYS A 1 235 ? 22.548 -2.351 -6.498 1.00 61.34 235 LYS A N 1
ATOM 1796 C CA . LYS A 1 235 ? 22.784 -0.887 -6.499 1.00 61.34 235 LYS A CA 1
ATOM 1797 C C . LYS A 1 235 ? 22.613 -0.211 -7.868 1.00 61.34 235 LYS A C 1
ATOM 1799 O O . LYS A 1 235 ? 22.828 0.994 -7.975 1.00 61.34 235 LYS A O 1
ATOM 1804 N N . SER A 1 236 ? 22.309 -0.968 -8.916 1.00 81.38 236 SER A N 1
ATOM 1805 C CA . SER A 1 236 ? 22.231 -0.472 -10.286 1.00 81.38 236 SER A CA 1
ATOM 1806 C C . SER A 1 236 ? 20.800 -0.322 -10.799 1.00 81.38 236 SER A C 1
ATOM 1808 O O . SER A 1 236 ? 20.628 0.293 -11.842 1.00 81.38 236 SER A O 1
ATOM 1810 N N . LEU A 1 237 ? 19.783 -0.777 -10.056 1.00 89.56 237 LEU A N 1
ATOM 1811 C CA . LEU A 1 237 ? 18.372 -0.521 -10.354 1.00 89.56 237 LEU A CA 1
ATOM 1812 C C . LEU A 1 237 ? 17.863 0.703 -9.585 1.00 89.56 237 LEU A C 1
ATOM 1814 O O . LEU A 1 237 ? 17.901 0.733 -8.357 1.00 89.56 237 LEU A O 1
ATOM 1818 N N . ARG A 1 238 ? 17.336 1.690 -10.307 1.00 91.56 238 ARG A N 1
ATOM 1819 C CA . ARG A 1 238 ? 16.600 2.837 -9.763 1.00 91.56 238 ARG A CA 1
ATOM 1820 C C . ARG A 1 238 ? 15.208 2.859 -10.375 1.00 91.56 238 ARG A C 1
ATOM 1822 O O . ARG A 1 238 ? 15.078 2.672 -11.580 1.00 91.56 238 ARG A O 1
ATOM 1829 N N . VAL A 1 239 ? 14.191 3.099 -9.558 1.00 91.25 239 VAL A N 1
ATOM 1830 C CA . VAL A 1 239 ? 12.799 3.229 -10.007 1.00 91.25 239 VAL A CA 1
ATOM 1831 C C . VAL A 1 239 ? 12.405 4.696 -9.911 1.00 91.25 239 VAL A C 1
ATOM 1833 O O . VAL A 1 239 ? 12.708 5.337 -8.906 1.00 91.25 239 VAL A O 1
ATOM 1836 N N . MET A 1 240 ? 11.771 5.230 -10.952 1.00 91.31 240 MET A N 1
ATOM 1837 C CA . MET A 1 240 ? 11.279 6.606 -10.947 1.00 91.31 240 MET A CA 1
ATOM 1838 C C . MET A 1 240 ? 10.135 6.764 -9.944 1.00 91.31 240 MET A C 1
ATOM 1840 O O . MET A 1 240 ? 9.250 5.912 -9.857 1.00 91.31 240 MET A O 1
ATOM 1844 N N . GLN A 1 241 ? 10.165 7.860 -9.192 1.00 88.69 241 GLN A N 1
ATOM 1845 C CA . GLN A 1 241 ? 9.150 8.217 -8.205 1.00 88.69 241 GLN A CA 1
ATOM 1846 C C . GLN A 1 241 ? 8.380 9.455 -8.670 1.00 88.69 241 GLN A 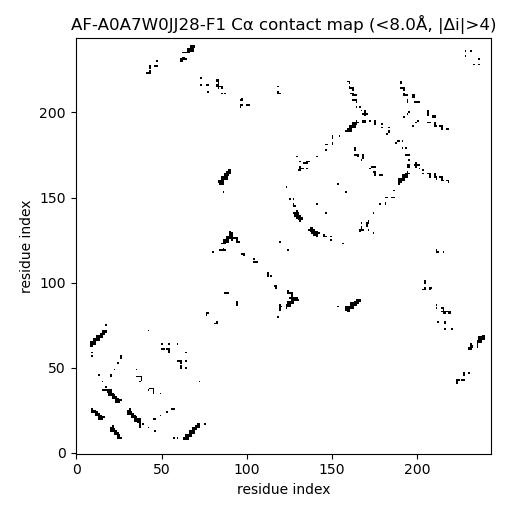C 1
ATOM 1848 O O . GLN A 1 241 ? 8.829 10.195 -9.542 1.00 88.69 241 GLN A O 1
ATOM 1853 N N . SER A 1 242 ? 7.211 9.698 -8.079 1.00 83.50 242 SER A N 1
ATOM 1854 C CA . SER A 1 242 ? 6.369 10.855 -8.411 1.00 83.50 242 SER A CA 1
ATOM 1855 C C . SER A 1 242 ? 6.991 12.206 -8.037 1.00 83.50 242 SER A C 1
ATOM 1857 O O . SER A 1 242 ? 6.493 13.237 -8.474 1.00 83.50 242 SER A O 1
ATOM 1859 N N . SER A 1 243 ? 8.057 12.215 -7.233 1.00 83.50 243 SER A N 1
ATOM 1860 C CA . SER A 1 243 ? 8.816 13.411 -6.847 1.00 83.50 243 SER A CA 1
ATOM 1861 C C . SER A 1 243 ? 9.741 13.957 -7.940 1.00 83.50 243 SER A C 1
ATOM 1863 O O . SER A 1 243 ? 10.298 15.038 -7.755 1.00 83.50 243 SER A O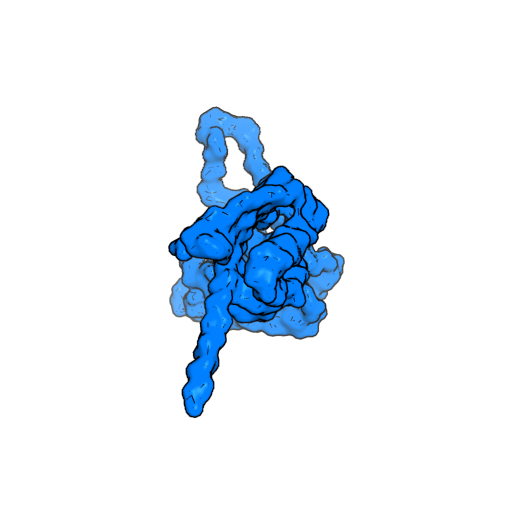 1
ATOM 1865 N N . GLY A 1 244 ? 9.922 13.219 -9.043 1.00 70.00 244 GLY A N 1
ATOM 1866 C CA . GLY A 1 244 ? 11.079 13.393 -9.931 1.00 70.00 244 GLY A CA 1
ATOM 1867 C C . GLY A 1 244 ? 12.347 12.789 -9.341 1.00 70.00 244 GLY A C 1
ATOM 1868 O O . GLY A 1 244 ? 13.406 12.989 -9.974 1.00 70.00 244 GLY A O 1
#